Protein AF-A0A1U7IKZ7-F1 (afdb_monomer_lite)

InterPro domains:
  IPR047709 HpsJ-like [NF038305] (12-223)
  IPR047709 HpsJ-like [PF28006] (11-223)

Radius of gyration: 32.11 Å; chains: 1; bounding box: 89×39×98 Å

Structure (mmCIF, N/CA/C/O backbone):
data_AF-A0A1U7IKZ7-F1
#
_entry.id   AF-A0A1U7IKZ7-F1
#
loop_
_atom_site.group_PDB
_atom_site.id
_atom_site.type_symbol
_atom_site.label_atom_id
_atom_site.label_alt_id
_atom_site.label_comp_id
_atom_site.label_asym_id
_atom_site.label_entity_id
_atom_site.label_seq_id
_atom_site.pdbx_PDB_ins_code
_atom_site.Cartn_x
_atom_site.Cartn_y
_atom_site.Cartn_z
_atom_site.occupancy
_atom_site.B_iso_or_equiv
_atom_site.auth_seq_id
_atom_site.auth_comp_id
_atom_site.auth_asym_id
_atom_site.auth_atom_id
_atom_site.pdbx_PDB_model_num
ATOM 1 N N . MET A 1 1 ? 52.977 3.076 -20.947 1.00 38.97 1 MET A N 1
ATOM 2 C CA . MET A 1 1 ? 52.446 2.014 -20.070 1.00 38.97 1 MET A CA 1
ATOM 3 C C . MET A 1 1 ? 50.931 2.067 -20.192 1.00 38.97 1 MET A C 1
ATOM 5 O O . MET A 1 1 ? 50.300 2.902 -19.564 1.00 38.97 1 MET A O 1
ATOM 9 N N . SER A 1 2 ? 50.380 1.322 -21.148 1.00 45.16 2 SER A N 1
ATOM 10 C CA . SER A 1 2 ? 48.963 1.344 -21.525 1.00 45.16 2 SER A CA 1
ATOM 11 C C . SER A 1 2 ? 48.265 0.138 -20.903 1.00 45.16 2 SER A C 1
ATOM 13 O O . SER A 1 2 ? 48.643 -1.004 -21.158 1.00 45.16 2 SER A O 1
ATOM 15 N N . PHE A 1 3 ? 47.278 0.395 -20.049 1.00 44.62 3 PHE A N 1
ATOM 16 C CA . PHE A 1 3 ? 46.466 -0.646 -19.429 1.00 44.62 3 PHE A CA 1
ATOM 17 C C . PHE A 1 3 ? 45.483 -1.231 -20.457 1.00 44.62 3 PHE A C 1
ATOM 19 O O . PHE A 1 3 ? 44.800 -0.465 -21.136 1.00 44.62 3 PHE A O 1
ATOM 26 N N . PRO A 1 4 ? 45.348 -2.564 -20.561 1.00 49.09 4 PRO A N 1
ATOM 27 C CA . PRO A 1 4 ? 44.293 -3.198 -21.339 1.00 49.09 4 PRO A CA 1
ATOM 28 C C . PRO A 1 4 ? 42.996 -3.220 -20.506 1.00 49.09 4 PRO A C 1
ATOM 30 O O . PRO A 1 4 ? 42.568 -4.276 -20.053 1.00 49.09 4 PRO A O 1
ATOM 33 N N . SER A 1 5 ? 42.392 -2.059 -20.223 1.00 55.75 5 SER A N 1
ATOM 34 C CA . SER A 1 5 ? 41.169 -1.978 -19.395 1.00 55.75 5 SER A CA 1
ATOM 35 C C . SER A 1 5 ? 39.869 -1.934 -20.203 1.00 55.75 5 SER A C 1
ATOM 37 O O . SER A 1 5 ? 38.822 -2.329 -19.689 1.00 55.75 5 SER A O 1
ATOM 39 N N . GLU A 1 6 ? 39.914 -1.548 -21.482 1.00 56.88 6 GLU A N 1
ATOM 40 C CA . GLU A 1 6 ? 38.690 -1.264 -22.243 1.00 56.88 6 GLU A CA 1
ATOM 41 C C . GLU A 1 6 ? 37.777 -2.493 -22.400 1.00 56.88 6 GLU A C 1
ATOM 43 O O . GLU A 1 6 ? 36.563 -2.391 -22.261 1.00 56.88 6 GLU A O 1
ATOM 48 N N . GLY A 1 7 ? 38.327 -3.697 -22.594 1.00 60.62 7 GLY A N 1
ATOM 49 C CA . GLY A 1 7 ? 37.520 -4.908 -22.807 1.00 60.62 7 GLY A CA 1
ATOM 50 C C . GLY A 1 7 ? 36.689 -5.366 -21.595 1.00 60.62 7 GLY A C 1
ATOM 51 O O . GLY A 1 7 ? 35.635 -5.986 -21.768 1.00 60.62 7 GLY A O 1
ATOM 52 N N . HIS A 1 8 ? 37.131 -5.066 -20.370 1.00 62.44 8 HIS A N 1
ATOM 53 C CA . HIS A 1 8 ? 36.450 -5.484 -19.136 1.00 62.44 8 HIS A CA 1
ATOM 54 C C . HIS A 1 8 ? 35.320 -4.527 -18.734 1.00 62.44 8 HIS A C 1
ATOM 56 O O . HIS A 1 8 ? 34.279 -4.966 -18.230 1.00 62.44 8 HIS A O 1
ATOM 62 N N . GLU A 1 9 ? 35.485 -3.234 -19.013 1.00 71.19 9 GLU A N 1
ATOM 63 C CA . GLU A 1 9 ? 34.480 -2.204 -18.736 1.00 71.19 9 GLU A CA 1
ATOM 64 C C . GLU A 1 9 ? 33.211 -2.428 -19.572 1.00 71.19 9 GLU A C 1
ATOM 66 O O . GLU A 1 9 ? 32.097 -2.422 -19.042 1.00 71.19 9 GLU A O 1
ATOM 71 N N . TRP A 1 10 ? 33.361 -2.767 -20.858 1.00 70.56 10 TRP A N 1
ATOM 72 C CA . TRP A 1 10 ? 32.223 -3.019 -21.750 1.00 70.56 10 TRP A CA 1
ATOM 73 C C . TRP A 1 10 ? 31.419 -4.269 -21.382 1.00 70.56 10 TRP A C 1
ATOM 75 O O . TRP A 1 10 ? 30.186 -4.250 -21.435 1.00 70.56 10 TRP A O 1
ATOM 85 N N . ARG A 1 11 ? 32.091 -5.348 -20.959 1.00 78.75 11 ARG A N 1
ATOM 86 C CA . ARG A 1 11 ? 31.413 -6.560 -20.462 1.00 78.75 11 ARG A CA 1
ATOM 87 C C . ARG A 1 11 ? 30.618 -6.267 -19.193 1.00 78.75 11 ARG A C 1
ATOM 89 O O . ARG A 1 11 ? 29.493 -6.740 -19.059 1.00 78.75 11 ARG A O 1
ATOM 96 N N . SER A 1 12 ? 31.168 -5.442 -18.305 1.00 83.06 12 SER A N 1
ATOM 97 C CA . SER A 1 12 ? 30.490 -5.025 -17.075 1.00 83.06 12 SER A CA 1
ATOM 98 C C . SER A 1 12 ? 29.231 -4.206 -17.379 1.00 83.06 12 SER A C 1
ATOM 100 O O . SER A 1 12 ? 28.165 -4.487 -16.835 1.00 83.06 12 SER A O 1
ATOM 102 N N . ILE A 1 13 ? 29.303 -3.264 -18.326 1.00 84.19 13 ILE A N 1
ATOM 103 C CA . ILE A 1 13 ? 28.139 -2.481 -18.775 1.00 84.19 13 ILE A CA 1
ATOM 104 C C . ILE A 1 13 ? 27.065 -3.385 -19.402 1.00 84.19 13 ILE A C 1
ATOM 106 O O . ILE A 1 13 ? 25.876 -3.211 -19.129 1.00 84.19 13 ILE A O 1
ATOM 110 N N . PHE A 1 14 ? 27.457 -4.371 -20.213 1.00 85.19 14 PHE A N 1
ATOM 111 C CA . PHE A 1 14 ? 26.517 -5.321 -20.815 1.00 85.19 14 PHE A CA 1
ATOM 112 C C . PHE A 1 14 ? 25.787 -6.179 -19.767 1.00 85.19 14 PHE A C 1
ATOM 114 O O . PHE A 1 14 ? 24.568 -6.360 -19.851 1.00 85.19 14 PHE A O 1
ATOM 121 N N . LEU A 1 15 ? 26.506 -6.657 -18.746 1.00 87.62 15 LEU A N 1
ATOM 122 C CA . LEU A 1 15 ? 25.914 -7.389 -17.622 1.00 87.62 15 LEU A CA 1
ATOM 123 C C . LEU A 1 15 ? 24.911 -6.523 -16.851 1.00 87.62 15 LEU A C 1
ATOM 125 O O . LEU A 1 15 ? 23.801 -6.976 -16.578 1.00 87.62 15 LEU A O 1
ATOM 129 N N . LEU A 1 16 ? 25.256 -5.263 -16.567 1.00 89.94 16 LEU A N 1
ATOM 130 C CA . LEU A 1 16 ? 24.364 -4.322 -15.882 1.00 89.94 16 LEU A CA 1
ATOM 131 C C . LEU A 1 16 ? 23.082 -4.047 -16.682 1.00 89.94 16 LEU A C 1
ATOM 133 O O . LEU A 1 16 ? 21.994 -4.052 -16.110 1.00 89.94 16 LEU A O 1
ATOM 137 N N . ARG A 1 17 ? 23.179 -3.878 -18.008 1.00 89.94 17 ARG A N 1
ATOM 138 C CA . ARG A 1 17 ? 22.002 -3.716 -18.883 1.00 89.94 17 ARG A CA 1
ATOM 139 C C . ARG A 1 17 ? 21.097 -4.944 -18.845 1.00 89.94 17 ARG A C 1
ATOM 141 O O . ARG A 1 17 ? 19.886 -4.806 -18.692 1.00 89.94 17 ARG A O 1
ATOM 148 N N . THR A 1 18 ? 21.689 -6.133 -18.956 1.00 90.38 18 THR A N 1
ATOM 149 C CA . THR A 1 18 ? 20.961 -7.411 -18.905 1.00 90.38 18 THR A CA 1
ATOM 150 C C . THR A 1 18 ? 20.239 -7.566 -17.571 1.00 90.38 18 THR A C 1
ATOM 152 O O . THR A 1 18 ? 19.049 -7.873 -17.545 1.00 90.38 18 THR A O 1
ATOM 155 N N . LEU A 1 19 ? 20.923 -7.253 -16.467 1.00 93.81 19 LEU A N 1
ATOM 156 C CA . LEU A 1 19 ? 20.332 -7.243 -15.133 1.00 93.81 19 LEU A CA 1
ATOM 157 C C . LEU A 1 19 ? 19.153 -6.265 -15.042 1.00 93.81 19 LEU A C 1
ATOM 159 O O . LEU A 1 19 ? 18.115 -6.609 -14.483 1.00 93.81 19 LEU A O 1
ATOM 163 N N . GLY A 1 20 ? 19.280 -5.076 -15.634 1.00 94.12 20 GLY A N 1
ATOM 164 C CA . GLY A 1 20 ? 18.196 -4.101 -15.710 1.00 94.12 20 GLY A CA 1
ATOM 165 C C . GLY A 1 20 ? 16.955 -4.638 -16.434 1.00 94.12 20 GLY A C 1
ATOM 166 O O . GLY A 1 20 ? 15.843 -4.482 -15.930 1.00 94.12 20 GLY A O 1
ATOM 167 N N . TYR A 1 21 ? 17.126 -5.322 -17.572 1.00 93.25 21 TYR A N 1
ATOM 168 C CA . TYR A 1 21 ? 16.010 -5.958 -18.284 1.00 93.25 21 TYR A CA 1
ATOM 169 C C . TYR A 1 21 ? 15.365 -7.075 -17.456 1.00 93.25 21 TYR A C 1
ATOM 171 O O . TYR A 1 21 ? 14.139 -7.127 -17.361 1.00 93.25 21 TYR A O 1
ATOM 179 N N . CYS A 1 22 ? 16.170 -7.927 -16.813 1.00 94.94 22 CYS A N 1
ATOM 180 C CA . CYS A 1 22 ? 15.670 -8.980 -15.929 1.00 94.94 22 CYS A CA 1
ATOM 181 C C . CYS A 1 22 ? 14.870 -8.408 -14.749 1.00 94.94 22 CYS A C 1
ATOM 183 O O . CYS A 1 22 ? 13.799 -8.921 -14.437 1.00 94.94 22 CYS A O 1
ATOM 185 N N . LEU A 1 23 ? 15.343 -7.320 -14.129 1.00 95.38 23 LEU A N 1
ATOM 186 C CA . LEU A 1 23 ? 14.636 -6.636 -13.041 1.00 95.38 23 LEU A CA 1
ATOM 187 C C . LEU A 1 23 ? 13.293 -6.065 -13.499 1.00 95.38 23 LEU A C 1
ATOM 189 O O . LEU A 1 23 ? 12.288 -6.236 -12.814 1.00 95.38 23 LEU A O 1
ATOM 193 N N . LEU A 1 24 ? 13.252 -5.411 -14.662 1.00 94.75 24 LEU A N 1
ATOM 194 C CA . LEU A 1 24 ? 12.003 -4.869 -15.204 1.00 94.75 24 LEU A CA 1
ATOM 195 C C . LEU A 1 24 ? 10.998 -5.975 -15.534 1.00 94.75 24 LEU A C 1
ATOM 197 O O . LEU A 1 24 ? 9.808 -5.817 -15.265 1.00 94.75 24 LEU A O 1
ATOM 201 N N . LEU A 1 25 ? 11.474 -7.099 -16.071 1.00 95.31 25 LEU A N 1
ATOM 202 C CA . LEU A 1 25 ? 10.637 -8.264 -16.339 1.00 95.31 25 LEU A CA 1
ATOM 203 C C . LEU A 1 25 ? 10.106 -8.891 -15.041 1.00 95.31 25 LEU A C 1
ATOM 205 O O . LEU A 1 25 ? 8.934 -9.247 -14.970 1.00 95.31 25 LEU A O 1
ATOM 209 N N . PHE A 1 26 ? 10.934 -8.980 -13.999 1.00 95.50 26 PHE A N 1
ATOM 210 C CA . PHE A 1 26 ? 10.515 -9.480 -12.689 1.00 95.50 26 PHE A CA 1
ATOM 211 C C . PHE A 1 26 ? 9.412 -8.605 -12.080 1.00 95.50 26 PHE A C 1
ATOM 213 O O . PHE A 1 26 ? 8.355 -9.102 -11.699 1.00 95.50 26 PHE A O 1
ATOM 220 N N . VAL A 1 27 ? 9.607 -7.283 -12.093 1.00 94.38 27 VAL A N 1
ATOM 221 C CA . VAL A 1 27 ? 8.599 -6.324 -11.617 1.00 94.38 27 VAL A CA 1
ATOM 222 C C . VAL A 1 27 ? 7.310 -6.419 -12.430 1.00 94.38 27 VAL A C 1
ATOM 224 O O . VAL A 1 27 ? 6.226 -6.276 -11.877 1.00 94.38 27 VAL A O 1
ATOM 227 N N . PHE A 1 28 ? 7.395 -6.674 -13.735 1.00 93.38 28 PHE A N 1
ATOM 228 C CA . PHE A 1 28 ? 6.209 -6.865 -14.564 1.00 93.38 28 PHE A CA 1
ATOM 229 C C . PHE A 1 28 ? 5.355 -8.051 -14.086 1.00 93.38 28 PHE A C 1
ATOM 231 O O . PHE A 1 28 ? 4.139 -7.906 -13.957 1.00 93.38 28 PHE A O 1
ATOM 238 N N . PHE A 1 29 ? 5.973 -9.186 -13.749 1.00 95.00 29 PHE A N 1
ATOM 239 C CA . PHE A 1 29 ? 5.251 -10.322 -13.168 1.00 95.00 29 PHE A CA 1
ATOM 240 C C . PHE A 1 29 ? 4.696 -10.016 -11.774 1.00 95.00 29 PHE A C 1
ATOM 242 O O . PHE A 1 29 ? 3.547 -10.361 -11.499 1.00 95.00 29 PHE A O 1
ATOM 249 N N . ASP A 1 30 ? 5.449 -9.306 -10.931 1.00 93.12 30 ASP A N 1
ATOM 250 C CA . ASP A 1 30 ? 4.959 -8.859 -9.622 1.00 93.12 30 ASP A CA 1
ATOM 251 C C . ASP A 1 30 ? 3.729 -7.950 -9.744 1.00 93.12 30 ASP A C 1
ATOM 253 O O . ASP A 1 30 ? 2.802 -8.044 -8.939 1.00 93.12 30 ASP A O 1
ATOM 257 N N . LEU A 1 31 ? 3.700 -7.071 -10.751 1.00 91.88 31 LEU A N 1
ATOM 258 C CA . LEU A 1 31 ? 2.555 -6.204 -11.022 1.00 91.88 31 LEU A CA 1
ATOM 259 C C . LEU A 1 31 ? 1.344 -7.002 -11.504 1.00 91.88 31 LEU A C 1
ATOM 261 O O . LEU A 1 31 ? 0.233 -6.721 -11.060 1.00 91.88 31 LEU A O 1
ATOM 265 N N . ILE A 1 32 ? 1.539 -8.009 -12.362 1.00 93.38 32 ILE A N 1
ATOM 266 C CA . ILE A 1 32 ? 0.455 -8.921 -12.752 1.00 93.38 32 ILE A CA 1
ATOM 267 C C . ILE A 1 32 ? -0.089 -9.621 -11.509 1.00 93.38 32 ILE A C 1
ATOM 269 O O . ILE A 1 32 ? -1.289 -9.574 -11.269 1.00 93.38 32 ILE A O 1
ATOM 273 N N . TYR A 1 33 ? 0.777 -10.209 -10.684 1.00 92.44 33 TYR A N 1
ATOM 274 C CA . TYR A 1 33 ? 0.351 -10.893 -9.466 1.00 92.44 33 TYR A CA 1
ATOM 275 C C . TYR A 1 33 ? -0.419 -9.961 -8.521 1.00 92.44 33 TYR A C 1
ATOM 277 O O . TYR A 1 33 ? -1.461 -10.336 -7.999 1.00 92.44 33 TYR A O 1
ATOM 285 N N . LEU A 1 34 ? 0.046 -8.720 -8.350 1.00 91.75 34 LEU A N 1
ATOM 286 C CA . LEU A 1 34 ? -0.621 -7.721 -7.516 1.00 91.75 34 LEU A CA 1
ATOM 287 C C . LEU A 1 34 ? -2.016 -7.339 -8.036 1.00 91.75 34 LEU A C 1
ATOM 289 O O . LEU A 1 34 ? -2.909 -7.055 -7.242 1.00 91.75 34 LEU A O 1
ATOM 293 N N . LEU A 1 35 ? -2.207 -7.312 -9.356 1.00 90.50 35 LEU A N 1
ATOM 294 C CA . LEU A 1 35 ? -3.481 -6.942 -9.972 1.00 90.50 35 LEU A CA 1
ATOM 295 C C . LEU A 1 35 ? -4.529 -8.062 -9.920 1.00 90.50 35 LEU A C 1
ATOM 297 O O . LEU A 1 35 ? -5.699 -7.780 -10.169 1.00 90.50 35 LEU A O 1
ATOM 301 N N . PHE A 1 36 ? -4.157 -9.302 -9.587 1.00 90.12 36 PHE A N 1
ATOM 302 C CA . PHE A 1 36 ? -5.076 -10.440 -9.509 1.00 90.12 36 PHE A CA 1
ATOM 303 C C . PHE A 1 36 ? -5.336 -10.873 -8.049 1.00 90.12 36 PHE A C 1
ATOM 305 O O . PHE A 1 36 ? -4.386 -11.128 -7.315 1.00 90.12 36 PHE A O 1
ATOM 312 N N . PRO A 1 37 ? -6.604 -11.030 -7.610 1.00 86.12 37 PRO A N 1
ATOM 313 C CA . PRO A 1 37 ? -7.847 -10.807 -8.350 1.00 86.12 37 PRO A CA 1
ATOM 314 C C . PRO A 1 37 ? -8.193 -9.314 -8.444 1.00 86.12 37 PRO A C 1
ATOM 316 O O . PRO A 1 37 ? -8.224 -8.609 -7.435 1.00 86.12 37 PRO A O 1
ATOM 319 N N . ALA A 1 38 ? -8.489 -8.832 -9.652 1.00 88.12 38 ALA A N 1
ATOM 320 C CA . ALA A 1 38 ? -8.802 -7.425 -9.870 1.00 88.12 38 ALA A CA 1
ATOM 321 C C . ALA A 1 38 ? -10.185 -7.085 -9.295 1.00 88.12 38 ALA A C 1
ATOM 323 O O . ALA A 1 38 ? -11.199 -7.619 -9.745 1.00 88.12 38 ALA A O 1
ATOM 324 N N . SER A 1 39 ? -10.235 -6.184 -8.311 1.00 91.00 39 SER A N 1
ATOM 325 C CA . SER A 1 39 ? -11.478 -5.714 -7.686 1.00 91.00 39 SER A CA 1
ATOM 326 C C . SER A 1 39 ? -11.585 -4.194 -7.791 1.00 91.00 39 SER A C 1
ATOM 328 O O . SER A 1 39 ? -11.558 -3.461 -6.802 1.00 91.00 39 SER A O 1
ATOM 330 N N . PHE A 1 40 ? -11.692 -3.713 -9.029 1.00 84.62 40 PHE A N 1
ATOM 331 C CA . PHE A 1 40 ? -11.961 -2.303 -9.304 1.00 84.62 40 PHE A CA 1
ATOM 332 C C . PHE A 1 40 ? -13.258 -1.864 -8.603 1.00 84.62 40 PHE A C 1
ATOM 334 O O . PHE A 1 40 ? -14.181 -2.663 -8.455 1.00 84.62 40 PHE A O 1
ATOM 341 N N . MET A 1 41 ? -13.335 -0.606 -8.165 1.00 87.44 41 MET A N 1
ATOM 342 C CA . MET A 1 41 ? -14.408 -0.016 -7.345 1.00 87.44 41 MET A CA 1
ATOM 343 C C . MET A 1 41 ? -14.415 -0.417 -5.868 1.00 87.44 41 MET A C 1
ATOM 345 O O . MET A 1 41 ? -15.045 0.284 -5.062 1.00 87.44 41 MET A O 1
ATOM 349 N N . ASN A 1 42 ? -13.701 -1.475 -5.473 1.00 93.62 42 ASN A N 1
ATOM 350 C CA . ASN A 1 42 ? -13.508 -1.792 -4.065 1.00 93.62 42 ASN A CA 1
ATOM 351 C C . ASN A 1 42 ? -12.419 -0.874 -3.479 1.00 93.62 42 ASN A C 1
ATOM 353 O O . ASN A 1 42 ? -11.244 -1.027 -3.820 1.00 93.62 42 ASN A O 1
ATOM 357 N N . PRO A 1 43 ? -12.763 0.051 -2.561 1.00 92.50 43 PRO A N 1
ATOM 358 C CA . PRO A 1 43 ? -11.804 1.031 -2.063 1.00 92.50 43 PRO A CA 1
ATOM 359 C C . PRO A 1 43 ? -10.645 0.378 -1.301 1.00 92.50 43 PRO A C 1
ATOM 361 O O . PRO A 1 43 ? -9.538 0.906 -1.329 1.00 92.50 43 PRO A O 1
ATOM 364 N N . ILE A 1 44 ? -10.876 -0.773 -0.652 1.00 93.19 44 ILE A N 1
ATOM 365 C CA . ILE A 1 44 ? -9.844 -1.517 0.082 1.00 93.19 44 ILE A CA 1
ATOM 366 C C . ILE A 1 44 ? -8.824 -2.088 -0.902 1.00 93.19 44 ILE A C 1
ATOM 368 O O . ILE A 1 44 ? -7.626 -1.872 -0.727 1.00 93.19 44 ILE A O 1
ATOM 372 N N . TRP A 1 45 ? -9.299 -2.768 -1.951 1.00 94.75 45 TRP A N 1
ATOM 373 C CA . TRP A 1 45 ? -8.429 -3.331 -2.984 1.00 94.75 45 TRP A CA 1
ATOM 374 C C . TRP A 1 45 ? -7.654 -2.234 -3.713 1.00 94.75 45 TRP A C 1
ATOM 376 O O . TRP A 1 45 ? -6.442 -2.348 -3.872 1.00 94.75 45 TRP A O 1
ATOM 386 N N . GLU A 1 46 ? -8.321 -1.145 -4.103 1.00 93.62 46 GLU A N 1
ATOM 387 C CA . GLU A 1 46 ? -7.676 -0.025 -4.791 1.00 93.62 46 GLU A CA 1
ATOM 388 C C . GLU A 1 46 ? -6.577 0.594 -3.921 1.00 93.62 46 GLU A C 1
ATOM 390 O O . GLU A 1 46 ? -5.458 0.793 -4.385 1.00 93.62 46 GLU A O 1
ATOM 395 N N . PHE A 1 47 ? -6.857 0.849 -2.640 1.00 94.62 47 PHE A N 1
ATOM 396 C CA . PHE A 1 47 ? -5.876 1.405 -1.710 1.00 94.62 47 PHE A CA 1
ATOM 397 C C . PHE A 1 47 ? -4.673 0.476 -1.496 1.00 94.62 47 PHE A C 1
ATOM 399 O O . PHE A 1 47 ? -3.526 0.924 -1.556 1.00 94.62 47 PHE A O 1
ATOM 406 N N . GLN A 1 48 ? -4.918 -0.821 -1.294 1.00 93.81 48 GLN A N 1
ATOM 407 C CA . GLN A 1 48 ? -3.860 -1.822 -1.128 1.00 93.81 48 GLN A CA 1
ATOM 408 C C . GLN A 1 48 ? -3.021 -1.983 -2.396 1.00 93.81 48 GLN A C 1
ATOM 410 O O . GLN A 1 48 ? -1.797 -2.061 -2.315 1.00 93.81 48 GLN A O 1
ATOM 415 N N . THR A 1 49 ? -3.662 -1.975 -3.563 1.00 94.38 49 THR A N 1
ATOM 416 C CA . THR A 1 49 ? -2.991 -2.075 -4.862 1.00 94.38 49 THR A CA 1
ATOM 417 C C . THR A 1 49 ? -2.127 -0.848 -5.117 1.00 94.38 49 THR A C 1
ATOM 419 O O . THR A 1 49 ? -0.963 -0.996 -5.476 1.00 94.38 49 THR A O 1
ATOM 422 N N . ILE A 1 50 ? -2.633 0.364 -4.857 1.00 94.00 50 ILE A N 1
ATOM 423 C CA . ILE A 1 50 ? -1.845 1.603 -4.972 1.00 94.00 50 ILE A CA 1
ATOM 424 C C . ILE A 1 50 ? -0.614 1.539 -4.062 1.00 94.00 50 ILE A C 1
ATOM 426 O O . ILE A 1 50 ? 0.502 1.776 -4.526 1.00 94.00 50 ILE A O 1
ATOM 430 N N . GLY A 1 51 ? -0.798 1.174 -2.789 1.00 93.50 51 GLY A N 1
ATOM 431 C CA . GLY A 1 51 ? 0.314 0.993 -1.856 1.00 93.50 51 GLY A CA 1
ATOM 432 C C . GLY A 1 51 ? 1.316 -0.057 -2.345 1.00 93.50 51 GLY A C 1
ATOM 433 O O . GLY A 1 51 ? 2.519 0.187 -2.338 1.00 93.50 51 GLY A O 1
ATOM 434 N N . GLY A 1 52 ? 0.825 -1.188 -2.853 1.00 94.25 52 GLY A N 1
ATOM 435 C CA . GLY A 1 52 ? 1.645 -2.276 -3.379 1.00 94.25 52 GLY A CA 1
ATOM 436 C C . GLY A 1 52 ? 2.431 -1.917 -4.642 1.00 94.25 52 GLY A C 1
ATOM 437 O O . GLY A 1 52 ? 3.564 -2.381 -4.789 1.00 94.25 52 GLY A O 1
ATOM 438 N N . ILE A 1 53 ? 1.866 -1.093 -5.532 1.00 94.88 53 ILE A N 1
ATOM 439 C CA . ILE A 1 53 ? 2.561 -0.558 -6.711 1.00 94.88 53 ILE A CA 1
ATOM 440 C C . ILE A 1 53 ? 3.691 0.358 -6.244 1.00 94.88 53 ILE A C 1
ATOM 442 O O . ILE A 1 53 ? 4.836 0.170 -6.648 1.00 94.88 53 ILE A O 1
ATOM 446 N N . VAL A 1 54 ? 3.385 1.313 -5.359 1.00 94.69 54 VAL A N 1
ATOM 447 C CA . VAL A 1 54 ? 4.363 2.288 -4.855 1.00 94.69 54 VAL A CA 1
ATOM 448 C C . VAL A 1 54 ? 5.512 1.603 -4.115 1.00 94.69 54 VAL A C 1
ATOM 450 O O . VAL A 1 54 ? 6.671 1.931 -4.359 1.00 94.69 54 VAL A O 1
ATOM 453 N N . ASP A 1 55 ? 5.218 0.614 -3.272 1.00 93.94 55 ASP A N 1
ATOM 454 C CA . ASP A 1 55 ? 6.231 -0.130 -2.515 1.00 93.94 55 ASP A CA 1
ATOM 455 C C . ASP A 1 55 ? 7.209 -0.892 -3.419 1.00 93.94 55 ASP A C 1
ATOM 457 O O . ASP A 1 55 ? 8.366 -1.101 -3.055 1.00 93.94 55 ASP A O 1
ATOM 461 N N . ARG A 1 56 ? 6.773 -1.269 -4.625 1.00 94.31 56 ARG A N 1
ATOM 462 C CA . ARG A 1 56 ? 7.610 -1.959 -5.610 1.00 94.31 56 ARG A CA 1
ATOM 463 C C . ARG A 1 56 ? 8.372 -1.014 -6.525 1.00 94.31 56 ARG A C 1
ATOM 465 O O . ARG A 1 56 ? 9.238 -1.500 -7.238 1.00 94.31 56 ARG A O 1
ATOM 472 N N . MET A 1 57 ? 8.128 0.303 -6.493 1.00 93.44 57 MET A N 1
ATOM 473 C CA . MET A 1 57 ? 8.719 1.263 -7.441 1.00 93.44 57 MET A CA 1
ATOM 474 C C . MET A 1 57 ? 10.245 1.383 -7.371 1.00 93.44 57 MET A C 1
ATOM 476 O O . MET A 1 57 ? 10.860 1.783 -8.359 1.00 93.44 57 MET A O 1
ATOM 480 N N . ALA A 1 58 ? 10.882 0.989 -6.265 1.00 92.75 58 ALA A N 1
ATOM 481 C CA . ALA A 1 58 ? 12.341 0.998 -6.156 1.00 92.75 58 ALA A CA 1
ATOM 482 C C . ALA A 1 58 ? 13.021 0.101 -7.212 1.00 92.75 58 ALA A C 1
ATOM 484 O O . ALA A 1 58 ? 13.994 0.516 -7.845 1.00 92.75 58 ALA A O 1
ATOM 485 N N . LEU A 1 59 ? 12.483 -1.100 -7.450 1.00 93.56 59 LEU A N 1
ATOM 486 C CA . LEU A 1 59 ? 13.034 -2.061 -8.410 1.00 93.56 59 LEU A CA 1
ATOM 487 C C . LEU A 1 59 ? 12.936 -1.597 -9.876 1.00 93.56 59 LEU A C 1
ATOM 489 O O . LEU A 1 59 ? 13.964 -1.619 -10.553 1.00 93.56 59 LEU A O 1
ATOM 493 N N . PRO A 1 60 ? 11.777 -1.152 -10.407 1.00 93.75 60 PRO A N 1
ATOM 494 C CA . PRO A 1 60 ? 11.694 -0.671 -11.775 1.00 93.75 60 PRO A CA 1
ATOM 495 C C . PRO A 1 60 ? 12.506 0.606 -11.970 1.00 93.75 60 PRO A C 1
ATOM 497 O O . PRO A 1 60 ? 13.124 0.746 -13.018 1.00 93.75 60 PRO A O 1
ATOM 500 N N . LEU A 1 61 ? 12.586 1.507 -10.981 1.00 95.00 61 LEU A N 1
ATOM 501 C CA . LEU A 1 61 ? 13.469 2.678 -11.060 1.00 95.00 61 LEU A CA 1
ATOM 502 C C . LEU A 1 61 ? 14.931 2.265 -11.261 1.00 95.00 61 LEU A C 1
ATOM 504 O O . LEU A 1 61 ? 15.595 2.781 -12.162 1.00 95.00 61 LEU A O 1
ATOM 508 N N . LEU A 1 62 ? 15.412 1.301 -10.471 1.00 95.00 62 LEU A N 1
ATOM 509 C CA . LEU A 1 62 ? 16.758 0.753 -10.624 1.00 95.00 62 LEU A CA 1
ATOM 510 C C . LEU A 1 62 ? 16.930 0.061 -11.984 1.00 95.00 62 LEU A C 1
ATOM 512 O O . LEU A 1 62 ? 17.914 0.304 -12.681 1.00 95.00 62 LEU A O 1
ATOM 516 N N . GLY A 1 63 ? 15.947 -0.745 -12.390 1.00 94.94 63 GLY A N 1
ATOM 517 C CA . GLY A 1 63 ? 15.927 -1.421 -13.684 1.00 94.94 63 GLY A CA 1
ATOM 518 C C . GLY A 1 63 ? 16.034 -0.441 -14.852 1.00 94.94 63 GLY A C 1
ATOM 519 O O . GLY A 1 63 ? 16.874 -0.623 -15.730 1.00 94.94 63 GLY A O 1
ATOM 520 N N . PHE A 1 64 ? 15.268 0.654 -14.829 1.00 94.19 64 PHE A N 1
ATOM 521 C CA . PHE A 1 64 ? 15.365 1.714 -15.832 1.00 94.19 64 PHE A CA 1
ATOM 522 C C . PHE A 1 64 ? 16.770 2.328 -15.868 1.00 94.19 64 PHE A C 1
ATOM 524 O O . PHE A 1 64 ? 17.356 2.424 -16.944 1.00 94.19 64 PHE A O 1
ATOM 531 N N . VAL A 1 65 ? 17.336 2.719 -14.721 1.00 93.12 65 VAL A N 1
ATOM 532 C CA . VAL A 1 65 ? 18.682 3.323 -14.669 1.00 93.12 65 VAL A CA 1
ATOM 533 C C . VAL A 1 65 ? 19.739 2.379 -15.249 1.00 93.12 65 VAL A C 1
ATOM 535 O O . VAL A 1 65 ? 20.553 2.805 -16.068 1.00 93.12 65 VAL A O 1
ATOM 538 N N . LEU A 1 66 ? 19.690 1.096 -14.886 1.00 93.12 66 LEU A N 1
ATOM 539 C CA . LEU A 1 66 ? 20.618 0.077 -15.379 1.00 93.12 66 LEU A CA 1
ATOM 540 C C . LEU A 1 66 ? 20.469 -0.174 -16.881 1.00 93.12 66 LEU A C 1
ATOM 542 O O . LEU A 1 66 ? 21.468 -0.247 -17.597 1.00 93.12 66 LEU A O 1
ATOM 546 N N . VAL A 1 67 ? 19.234 -0.250 -17.385 1.00 92.56 67 VAL A N 1
ATOM 547 C CA . VAL A 1 67 ? 18.987 -0.416 -18.821 1.00 92.56 67 VAL A CA 1
ATOM 548 C C . VAL A 1 67 ? 19.496 0.789 -19.606 1.00 92.56 67 VAL A C 1
ATOM 550 O O . VAL A 1 67 ? 20.060 0.622 -20.684 1.00 92.56 67 VAL A O 1
ATOM 553 N N . PHE A 1 68 ? 19.355 2.011 -19.100 1.00 89.31 68 PHE A N 1
ATOM 554 C CA . PHE A 1 68 ? 19.820 3.198 -19.819 1.00 89.31 68 PHE A CA 1
ATOM 555 C C . PHE A 1 68 ? 21.322 3.489 -19.662 1.00 89.31 68 PHE A C 1
ATOM 557 O O . PHE A 1 68 ? 21.828 4.397 -20.327 1.00 89.31 68 PHE A O 1
ATOM 564 N N . LEU A 1 69 ? 22.049 2.693 -18.874 1.00 86.50 69 LEU A N 1
ATOM 565 C CA . LEU A 1 69 ? 23.479 2.864 -18.629 1.00 86.50 69 LEU A CA 1
ATOM 566 C C . LEU A 1 69 ? 24.329 2.667 -19.902 1.00 86.50 69 LEU A C 1
ATOM 568 O O . LEU A 1 69 ? 24.113 1.753 -20.705 1.00 86.50 69 LEU A O 1
ATOM 572 N N . GLY A 1 70 ? 25.334 3.528 -20.088 1.00 78.00 70 GLY A N 1
ATOM 573 C CA . GLY A 1 70 ? 26.270 3.479 -21.223 1.00 78.00 70 GLY A CA 1
ATOM 574 C C . GLY A 1 70 ? 25.699 3.970 -22.563 1.00 78.00 70 GLY A C 1
ATOM 575 O O . GLY A 1 70 ? 26.276 3.676 -23.609 1.00 78.00 70 GLY A O 1
ATOM 576 N N . GLU A 1 71 ? 24.563 4.676 -22.532 1.00 78.38 71 GLU A N 1
ATOM 577 C CA . GLU A 1 71 ? 23.953 5.390 -23.665 1.00 78.38 71 GLU A CA 1
ATOM 578 C C . GLU A 1 71 ? 23.899 4.579 -24.974 1.00 78.38 71 GLU A C 1
ATOM 580 O O . GLU A 1 71 ? 23.410 3.451 -24.962 1.00 78.38 71 GLU A O 1
ATOM 585 N N . GLY A 1 72 ? 24.328 5.148 -26.109 1.00 65.38 72 GLY A N 1
ATOM 586 C CA . GLY A 1 72 ? 24.238 4.540 -27.441 1.00 65.38 72 GLY A CA 1
ATOM 587 C C . GLY A 1 72 ? 25.436 3.678 -27.851 1.00 65.38 72 GLY A C 1
ATOM 588 O O . GLY A 1 72 ? 25.417 3.115 -28.946 1.00 65.38 72 GLY A O 1
ATOM 589 N N . ASN A 1 73 ? 26.464 3.556 -27.008 1.00 65.12 73 ASN A N 1
ATOM 590 C CA . ASN A 1 73 ? 27.665 2.800 -27.355 1.00 65.12 73 ASN A CA 1
ATOM 591 C C . ASN A 1 73 ? 27.362 1.292 -27.378 1.00 65.12 73 ASN A C 1
ATOM 593 O O . ASN A 1 73 ? 26.775 0.747 -26.433 1.00 65.12 73 ASN A O 1
ATOM 597 N N . LEU A 1 74 ? 27.760 0.634 -28.476 1.00 65.75 74 LEU A N 1
ATOM 598 C CA . LEU A 1 74 ? 27.593 -0.807 -28.735 1.00 65.75 74 LEU A CA 1
ATOM 599 C C . LEU A 1 74 ? 26.130 -1.295 -28.761 1.00 65.75 74 LEU A C 1
ATOM 601 O O . LEU A 1 74 ? 25.856 -2.449 -28.438 1.00 65.75 74 LEU A O 1
ATOM 605 N N . ARG A 1 75 ? 25.178 -0.431 -29.146 1.00 77.25 75 ARG A N 1
ATOM 606 C CA . ARG A 1 75 ? 23.753 -0.794 -29.227 1.00 77.25 75 ARG A CA 1
ATOM 607 C C . ARG A 1 75 ? 23.300 -1.145 -30.634 1.00 77.25 75 ARG A C 1
ATOM 609 O O . ARG A 1 75 ? 23.590 -0.435 -31.596 1.00 77.25 75 ARG A O 1
ATOM 616 N N . THR A 1 76 ? 22.514 -2.210 -30.745 1.00 81.06 76 THR A N 1
ATOM 617 C CA . THR A 1 76 ? 21.871 -2.580 -32.011 1.00 81.06 76 THR A CA 1
ATOM 618 C C . THR A 1 76 ? 20.687 -1.656 -32.313 1.00 81.06 76 THR A C 1
ATOM 620 O O . THR A 1 76 ? 20.078 -1.067 -31.416 1.00 81.06 76 THR A O 1
ATOM 623 N N . LYS A 1 77 ? 20.305 -1.543 -33.593 1.00 81.19 77 LYS A N 1
ATOM 624 C CA . LYS A 1 77 ? 19.127 -0.753 -34.006 1.00 81.19 77 LYS A CA 1
ATOM 625 C C . LYS A 1 77 ? 17.832 -1.235 -33.325 1.00 81.19 77 LYS A C 1
ATOM 627 O O . LYS A 1 77 ? 16.982 -0.414 -32.992 1.00 81.19 77 LYS A O 1
ATOM 632 N N . GLN A 1 78 ? 17.705 -2.545 -33.088 1.00 83.62 78 GLN A N 1
ATOM 633 C CA . GLN A 1 78 ? 16.571 -3.146 -32.375 1.00 83.62 78 GLN A CA 1
ATOM 634 C C . GLN A 1 78 ? 16.549 -2.746 -30.895 1.00 83.62 78 GLN A C 1
ATOM 636 O O . GLN A 1 78 ? 15.499 -2.376 -30.375 1.00 83.62 78 GLN A O 1
ATOM 641 N N . GLU A 1 79 ? 17.705 -2.741 -30.230 1.00 85.69 79 GLU A N 1
ATOM 642 C CA . GLU A 1 79 ? 17.798 -2.314 -28.832 1.00 85.69 79 GLU A CA 1
ATOM 643 C C . GLU A 1 79 ? 17.412 -0.835 -28.678 1.00 85.69 79 GLU A C 1
ATOM 645 O O . GLU A 1 79 ? 16.630 -0.484 -27.800 1.00 85.69 79 GLU A O 1
ATOM 650 N N . ILE A 1 80 ? 17.868 0.034 -29.586 1.00 85.06 80 ILE A N 1
ATOM 651 C CA . ILE A 1 80 ? 17.486 1.457 -29.609 1.00 85.06 80 ILE A CA 1
ATOM 652 C C . ILE A 1 80 ? 15.966 1.632 -29.757 1.00 85.06 80 ILE A C 1
ATOM 654 O O . ILE A 1 80 ? 15.381 2.507 -29.113 1.00 85.06 80 ILE A O 1
ATOM 658 N N . PHE A 1 81 ? 15.312 0.794 -30.565 1.00 86.88 81 PHE A N 1
ATOM 659 C CA . PHE A 1 81 ? 13.856 0.800 -30.693 1.00 86.88 81 PHE A CA 1
ATOM 660 C C . PHE A 1 81 ? 13.178 0.444 -29.363 1.00 86.88 81 PHE A C 1
ATOM 662 O O . PHE A 1 81 ? 12.336 1.211 -28.902 1.00 86.88 81 PHE A O 1
ATOM 669 N N . ILE A 1 82 ? 13.597 -0.636 -28.695 1.00 89.19 82 ILE A N 1
ATOM 670 C CA . ILE A 1 82 ? 13.075 -1.040 -27.374 1.00 89.19 82 ILE A CA 1
ATOM 671 C C . ILE A 1 82 ? 13.268 0.082 -26.343 1.00 89.19 82 ILE A C 1
ATOM 673 O O . ILE A 1 82 ? 12.331 0.449 -25.634 1.00 89.19 82 ILE A O 1
ATOM 677 N N . LEU A 1 83 ? 14.451 0.697 -26.306 1.00 90.12 83 LEU A N 1
ATOM 678 C CA . LEU A 1 83 ? 14.781 1.788 -25.384 1.00 90.12 83 LEU A CA 1
ATOM 679 C C . LEU A 1 83 ? 13.915 3.028 -25.592 1.00 90.12 83 LEU A C 1
ATOM 681 O O . LEU A 1 83 ? 13.595 3.724 -24.628 1.00 90.12 83 LEU A O 1
ATOM 685 N N . LYS A 1 84 ? 13.496 3.303 -26.831 1.00 90.31 84 LYS A N 1
ATOM 686 C CA . LYS A 1 84 ? 12.541 4.376 -27.119 1.00 90.31 84 LYS A CA 1
ATOM 687 C C . LYS A 1 84 ? 11.189 4.107 -26.455 1.00 90.31 84 LYS A C 1
ATOM 689 O O . LYS A 1 84 ? 10.652 5.025 -25.833 1.00 90.31 84 LYS A O 1
ATOM 694 N N . TYR A 1 85 ? 10.650 2.889 -26.560 1.00 92.50 85 TYR A N 1
ATOM 695 C CA . TYR A 1 85 ? 9.400 2.526 -25.874 1.00 92.50 85 TYR A CA 1
ATOM 696 C C . TYR A 1 85 ? 9.571 2.561 -24.368 1.00 92.50 85 TYR A C 1
ATOM 698 O O . TYR A 1 85 ? 8.736 3.134 -23.680 1.00 92.50 85 TYR A O 1
ATOM 706 N N . LEU A 1 86 ? 10.678 2.019 -23.868 1.00 92.62 86 LEU A N 1
ATOM 707 C CA . LEU A 1 86 ? 10.961 1.968 -22.443 1.00 92.62 86 LEU A CA 1
ATOM 708 C C . LEU A 1 86 ? 11.112 3.372 -21.835 1.00 92.62 86 LEU A C 1
ATOM 710 O O . LEU A 1 86 ? 10.677 3.631 -20.717 1.00 92.62 86 LEU A O 1
ATOM 714 N N . SER A 1 87 ? 11.659 4.307 -22.611 1.00 93.12 87 SER A N 1
ATOM 715 C CA . SER A 1 87 ? 11.735 5.716 -22.244 1.00 93.12 87 SER A CA 1
ATOM 716 C C . SER A 1 87 ? 10.337 6.330 -22.160 1.00 93.12 87 SER A C 1
ATOM 718 O O . SER A 1 87 ? 9.987 6.912 -21.143 1.00 93.12 87 SER A O 1
ATOM 720 N N . TRP A 1 88 ? 9.489 6.162 -23.178 1.00 94.62 88 TRP A N 1
ATOM 721 C CA . TRP A 1 88 ? 8.100 6.636 -23.111 1.00 94.62 88 TRP A CA 1
ATOM 722 C C . TRP A 1 88 ? 7.296 5.979 -21.986 1.00 94.62 88 TRP A C 1
ATOM 724 O O . TRP A 1 88 ? 6.504 6.658 -21.334 1.00 94.62 88 TRP A O 1
ATOM 734 N N . LEU A 1 89 ? 7.540 4.697 -21.715 1.00 94.06 89 LEU A N 1
ATOM 735 C CA . LEU A 1 89 ? 6.913 3.964 -20.625 1.00 94.06 89 LEU A CA 1
ATOM 736 C C . LEU A 1 89 ? 7.203 4.621 -19.271 1.00 94.06 89 LEU A C 1
ATOM 738 O O . LEU A 1 89 ? 6.284 4.744 -18.468 1.00 94.06 89 LEU A O 1
ATOM 742 N N . SER A 1 90 ? 8.424 5.115 -19.028 1.00 94.81 90 SER A N 1
ATOM 743 C CA . SER A 1 90 ? 8.738 5.802 -17.768 1.00 94.81 90 SER A CA 1
ATOM 744 C C . SER A 1 90 ? 7.874 7.055 -17.565 1.00 94.81 90 SER A C 1
ATOM 746 O O . SER A 1 90 ? 7.414 7.311 -16.454 1.00 94.81 90 SER A O 1
ATOM 748 N N . LEU A 1 91 ? 7.580 7.800 -18.638 1.00 95.81 91 LEU A N 1
ATOM 749 C CA . LEU A 1 91 ? 6.671 8.948 -18.583 1.00 95.81 91 LEU A CA 1
ATOM 750 C C . LEU A 1 91 ? 5.220 8.521 -18.340 1.00 95.81 91 LEU A C 1
ATOM 752 O O . LEU A 1 91 ? 4.539 9.129 -17.518 1.00 95.81 91 LEU A O 1
ATOM 756 N N . VAL A 1 92 ? 4.753 7.477 -19.028 1.00 96.38 92 VAL A N 1
ATOM 757 C CA . VAL A 1 92 ? 3.398 6.939 -18.833 1.00 96.38 92 VAL A CA 1
ATOM 758 C C . VAL A 1 92 ? 3.204 6.500 -17.382 1.00 96.38 92 VAL A C 1
ATOM 760 O O . VAL A 1 92 ? 2.217 6.884 -16.762 1.00 96.38 92 VAL A O 1
ATOM 763 N N . ILE A 1 93 ? 4.170 5.778 -16.806 1.00 95.44 93 ILE A N 1
ATOM 764 C CA . ILE A 1 93 ? 4.124 5.362 -15.398 1.00 95.44 93 ILE A CA 1
ATOM 765 C C . ILE A 1 93 ? 4.091 6.584 -14.471 1.00 95.44 93 ILE A C 1
ATOM 767 O O . ILE A 1 93 ? 3.314 6.594 -13.522 1.00 95.44 93 ILE A O 1
ATOM 771 N N . ALA A 1 94 ? 4.871 7.636 -14.745 1.00 96.81 94 ALA A N 1
ATOM 772 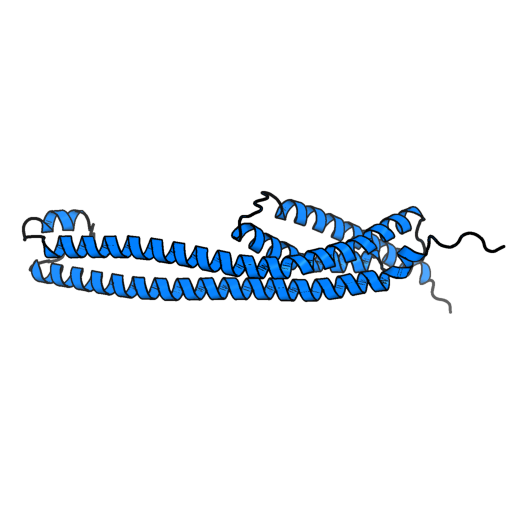C CA . ALA A 1 94 ? 4.844 8.858 -13.938 1.00 96.81 94 ALA A CA 1
ATOM 773 C C . ALA A 1 94 ? 3.461 9.535 -13.950 1.00 96.81 94 ALA A C 1
ATOM 775 O O . ALA A 1 94 ? 2.961 9.947 -12.905 1.00 96.81 94 ALA A O 1
ATOM 776 N N . ILE A 1 95 ? 2.816 9.612 -15.117 1.00 97.19 95 ILE A N 1
ATOM 777 C CA . ILE A 1 95 ? 1.462 10.168 -15.244 1.00 97.19 95 ILE A CA 1
ATOM 778 C C . ILE A 1 95 ? 0.453 9.304 -14.479 1.00 97.19 95 ILE A C 1
ATOM 780 O O . ILE A 1 95 ? -0.355 9.837 -13.720 1.00 97.19 95 ILE A O 1
ATOM 784 N N . LEU A 1 96 ? 0.528 7.977 -14.631 1.00 95.69 96 LEU A N 1
ATOM 785 C CA . LEU A 1 96 ? -0.341 7.043 -13.915 1.00 95.69 96 LEU A CA 1
ATOM 786 C C . LEU A 1 96 ? -0.180 7.180 -12.399 1.00 95.69 96 LEU A C 1
ATOM 788 O O . LEU A 1 96 ? -1.178 7.337 -11.705 1.00 95.69 96 LEU A O 1
ATOM 792 N N . LEU A 1 97 ? 1.052 7.211 -11.882 1.00 95.25 97 LEU A N 1
ATOM 793 C CA . LEU A 1 97 ? 1.319 7.439 -10.458 1.00 95.25 97 LEU A CA 1
ATOM 794 C C . LEU A 1 97 ? 0.747 8.777 -9.974 1.00 95.25 97 LEU A C 1
ATOM 796 O O . LEU A 1 97 ? 0.198 8.839 -8.876 1.00 95.25 97 LEU A O 1
ATOM 800 N N . GLY A 1 98 ? 0.824 9.831 -10.793 1.00 95.81 98 GLY A N 1
ATOM 801 C CA . GLY A 1 98 ? 0.207 11.122 -10.490 1.00 95.81 98 GLY A CA 1
ATOM 802 C C . GLY A 1 98 ? -1.313 11.026 -10.342 1.00 95.81 98 GLY A C 1
ATOM 803 O O . GLY A 1 98 ? -1.877 11.618 -9.424 1.00 95.81 98 GLY A O 1
ATOM 804 N N . LEU A 1 99 ? -1.969 10.224 -11.185 1.00 95.12 99 LEU A N 1
ATOM 805 C CA . LEU A 1 99 ? -3.409 9.963 -11.111 1.00 95.12 99 LEU A CA 1
ATOM 806 C C . LEU A 1 99 ? -3.797 9.096 -9.898 1.00 95.12 99 LEU A C 1
ATOM 808 O O . LEU A 1 99 ? -4.900 9.236 -9.369 1.00 95.12 99 LEU A O 1
ATOM 812 N N . LEU A 1 100 ? -2.894 8.239 -9.410 1.00 93.38 100 LEU A N 1
ATOM 813 C CA . LEU A 1 100 ? -3.140 7.427 -8.213 1.00 93.38 100 LEU A CA 1
ATOM 814 C C . LEU A 1 100 ? -3.168 8.253 -6.919 1.00 93.38 100 LEU A C 1
ATOM 816 O O . LEU A 1 100 ? -3.786 7.819 -5.950 1.00 93.38 100 LEU A O 1
ATOM 820 N N . ILE A 1 101 ? -2.552 9.439 -6.879 1.00 94.00 101 ILE A N 1
ATOM 821 C CA . ILE A 1 101 ? -2.543 10.309 -5.688 1.00 94.00 101 ILE A CA 1
ATOM 822 C C . ILE A 1 101 ? -3.962 10.757 -5.284 1.00 94.00 101 ILE A C 1
ATOM 824 O O . ILE A 1 101 ? -4.366 10.466 -4.152 1.00 94.00 101 ILE A O 1
ATOM 828 N N . PRO A 1 102 ? -4.755 11.426 -6.149 1.00 94.38 102 PRO A N 1
ATOM 829 C CA . PRO A 1 102 ? -6.120 11.815 -5.793 1.00 94.38 102 PRO A CA 1
ATOM 830 C C . PRO A 1 102 ? -7.015 10.597 -5.529 1.00 94.38 102 PRO A C 1
ATOM 832 O O . PRO A 1 102 ? -7.858 10.638 -4.631 1.00 94.38 102 PRO A O 1
ATOM 835 N N . LEU A 1 103 ? -6.793 9.489 -6.246 1.00 92.12 103 LEU A N 1
ATOM 836 C CA . LEU A 1 103 ? -7.520 8.239 -6.024 1.00 92.12 103 LEU A CA 1
ATOM 837 C C . LEU A 1 103 ? -7.242 7.656 -4.626 1.00 92.12 103 LEU A C 1
ATOM 839 O O . LEU A 1 103 ? -8.173 7.274 -3.919 1.00 92.12 103 LEU A O 1
ATOM 843 N N . CYS A 1 104 ? -5.982 7.656 -4.185 1.00 92.69 104 CYS A N 1
ATOM 844 C CA . CYS A 1 104 ? -5.570 7.204 -2.855 1.00 92.69 104 CYS A CA 1
ATOM 845 C C . CYS A 1 104 ? -6.238 8.022 -1.739 1.00 92.69 104 CYS A C 1
ATOM 847 O O . CYS A 1 104 ? -6.754 7.456 -0.771 1.00 92.69 104 CYS A O 1
ATOM 849 N N . LEU A 1 105 ? -6.293 9.350 -1.891 1.00 93.00 105 LEU A N 1
ATOM 850 C CA . LEU A 1 105 ? -6.957 10.242 -0.935 1.00 93.00 105 LEU A CA 1
ATOM 851 C C . LEU A 1 105 ? -8.464 9.969 -0.851 1.00 93.00 105 LEU A C 1
ATOM 853 O O . LEU A 1 105 ? -9.000 9.800 0.247 1.00 93.00 105 LEU A O 1
ATOM 857 N N . SER A 1 106 ? -9.132 9.861 -2.003 1.00 94.19 106 SER A N 1
ATOM 858 C CA . SER A 1 106 ? -10.560 9.528 -2.079 1.00 94.19 106 SER A CA 1
ATOM 859 C C . SER A 1 106 ? -10.861 8.179 -1.416 1.00 94.19 106 SER A C 1
ATOM 861 O O . SER A 1 106 ? -11.762 8.063 -0.580 1.00 94.19 106 SER A O 1
ATOM 863 N N . ASN A 1 107 ? -10.044 7.161 -1.695 1.00 92.50 107 ASN A N 1
ATOM 864 C CA . ASN A 1 107 ? -10.206 5.838 -1.101 1.00 92.50 107 ASN A CA 1
ATOM 865 C C . ASN A 1 107 ? -9.922 5.820 0.397 1.00 92.50 107 ASN A C 1
ATOM 867 O O . ASN A 1 107 ? -10.658 5.171 1.133 1.00 92.50 107 ASN A O 1
ATOM 871 N N . THR A 1 108 ? -8.949 6.591 0.879 1.00 92.44 108 THR A N 1
ATOM 872 C CA . THR A 1 108 ? -8.699 6.742 2.321 1.00 92.44 108 THR A CA 1
ATOM 873 C C . THR A 1 108 ? -9.947 7.251 3.044 1.00 92.44 108 THR A C 1
ATOM 875 O O . THR A 1 108 ? -10.324 6.716 4.088 1.00 92.44 108 THR A O 1
ATOM 878 N N . TYR A 1 109 ? -10.637 8.239 2.466 1.00 93.50 109 TYR A N 1
ATOM 879 C CA . TYR A 1 109 ? -11.891 8.754 3.017 1.00 93.50 109 TYR A CA 1
ATOM 880 C C . TYR A 1 109 ? -13.007 7.697 2.997 1.00 93.50 109 TYR A C 1
ATOM 882 O O . TYR A 1 109 ? -13.650 7.459 4.025 1.00 93.50 109 TYR A O 1
ATOM 890 N N . ARG A 1 110 ? -13.194 7.008 1.861 1.00 94.50 110 ARG A N 1
ATOM 891 C CA . ARG A 1 110 ? -14.184 5.924 1.715 1.00 94.50 110 ARG A CA 1
ATOM 892 C C . ARG A 1 110 ? -13.947 4.798 2.726 1.00 94.50 110 ARG A C 1
ATOM 894 O O . ARG A 1 110 ? -14.891 4.379 3.391 1.00 94.50 110 ARG A O 1
ATOM 901 N N . ILE A 1 111 ? -12.702 4.345 2.892 1.00 95.00 111 ILE A N 1
ATOM 902 C CA . ILE A 1 111 ? -12.340 3.286 3.848 1.00 95.00 111 ILE A CA 1
ATOM 903 C C . ILE A 1 111 ? -12.552 3.756 5.285 1.00 95.00 111 ILE A C 1
ATOM 905 O O . ILE A 1 111 ? -13.072 3.002 6.100 1.00 95.00 111 ILE A O 1
ATOM 909 N N . ASN A 1 112 ? -12.204 5.002 5.613 1.00 94.75 112 ASN A N 1
ATOM 910 C CA . ASN A 1 112 ? -12.442 5.533 6.953 1.00 94.75 112 ASN A CA 1
ATOM 911 C C . ASN A 1 112 ? -13.941 5.534 7.305 1.00 94.75 112 ASN A C 1
ATOM 913 O O . ASN A 1 112 ? -14.309 5.157 8.417 1.00 94.75 112 ASN A O 1
ATOM 917 N N . ASN A 1 113 ? -14.811 5.890 6.355 1.00 94.75 113 ASN A N 1
ATOM 918 C CA . ASN A 1 113 ? -16.259 5.808 6.550 1.00 94.75 113 ASN A CA 1
ATOM 919 C C . ASN A 1 113 ? -16.741 4.355 6.702 1.00 94.75 113 ASN A C 1
ATOM 921 O O . ASN A 1 113 ? -17.501 4.052 7.619 1.00 94.75 113 ASN A O 1
ATOM 925 N N . LEU A 1 114 ? -16.250 3.440 5.856 1.00 94.44 114 LEU A N 1
ATOM 926 C CA . LEU A 1 114 ? -16.556 2.008 5.956 1.00 94.44 114 LEU A CA 1
ATOM 927 C C . LEU A 1 114 ? -16.153 1.433 7.320 1.00 94.44 114 LEU A C 1
ATOM 929 O O . LEU A 1 114 ? -16.974 0.795 7.976 1.00 94.44 114 LEU A O 1
ATOM 933 N N . ASN A 1 115 ? -14.936 1.723 7.786 1.00 93.81 115 ASN A N 1
ATOM 934 C CA . ASN A 1 115 ? -14.447 1.298 9.097 1.00 93.81 115 ASN A CA 1
ATOM 935 C C . ASN A 1 115 ? -15.313 1.868 10.224 1.00 93.81 115 ASN A C 1
ATOM 937 O O . ASN A 1 115 ? -15.686 1.142 11.141 1.00 93.81 115 ASN A O 1
ATOM 941 N N . ASN A 1 116 ? -15.678 3.151 10.157 1.00 93.69 116 ASN A N 1
ATOM 942 C CA . ASN A 1 116 ? -16.536 3.770 11.168 1.00 93.69 116 ASN A CA 1
ATOM 943 C C . ASN A 1 116 ? -17.931 3.147 11.215 1.00 93.69 116 ASN A C 1
ATOM 945 O O . ASN A 1 116 ? -18.451 2.938 12.311 1.00 93.69 116 ASN A O 1
ATOM 949 N N . ASN A 1 117 ? -18.513 2.827 10.060 1.00 95.06 117 ASN A N 1
ATOM 950 C CA . ASN A 1 117 ? -19.817 2.177 9.980 1.00 95.06 117 ASN A CA 1
ATOM 951 C C . ASN A 1 117 ? -19.757 0.749 10.524 1.00 95.06 117 ASN A C 1
ATOM 953 O O . ASN A 1 117 ? -20.605 0.373 11.327 1.00 95.06 117 ASN A O 1
ATOM 957 N N . GLN A 1 118 ? -18.727 -0.021 10.163 1.00 93.62 118 GLN A N 1
ATOM 958 C CA . GLN A 1 118 ? -18.525 -1.379 10.675 1.00 93.62 118 GLN A CA 1
ATOM 959 C C . GLN A 1 118 ? -18.300 -1.393 12.190 1.00 93.62 118 GLN A C 1
ATOM 961 O O . GLN A 1 118 ? -18.947 -2.165 12.894 1.00 93.62 118 GLN A O 1
ATOM 966 N N . ILE A 1 119 ? -17.436 -0.513 12.706 1.00 93.50 119 ILE A N 1
ATOM 967 C CA . ILE A 1 119 ? -17.172 -0.392 14.145 1.00 93.50 119 ILE A CA 1
ATOM 968 C C . ILE A 1 119 ? -18.449 0.012 14.888 1.00 93.50 119 ILE A C 1
ATOM 970 O O . ILE A 1 119 ? -18.770 -0.590 15.907 1.00 93.50 119 ILE A O 1
ATOM 974 N N . THR A 1 120 ? -19.194 0.998 14.378 1.00 93.44 120 THR A N 1
ATOM 975 C CA . THR A 1 120 ? -20.455 1.438 14.996 1.00 93.44 120 THR A CA 1
ATOM 976 C C . THR A 1 120 ? -21.490 0.315 14.988 1.00 93.44 120 THR A C 1
ATOM 978 O O . THR A 1 120 ? -22.073 0.040 16.027 1.00 93.44 120 THR A O 1
ATOM 981 N N . ALA A 1 121 ? -21.671 -0.392 13.869 1.00 94.44 121 ALA A N 1
ATOM 982 C CA . ALA A 1 121 ? -22.616 -1.504 13.780 1.00 94.44 121 ALA A CA 1
ATOM 983 C C . ALA A 1 121 ? -22.275 -2.635 14.767 1.00 94.44 121 ALA A C 1
ATOM 985 O O . ALA A 1 121 ? -23.147 -3.105 15.498 1.00 94.44 121 ALA A O 1
ATOM 986 N N . GLN A 1 122 ? -20.997 -3.021 14.850 1.00 92.25 122 GLN A N 1
ATOM 987 C CA . GLN A 1 122 ? -20.529 -4.021 15.816 1.00 92.25 122 GLN A CA 1
ATOM 988 C C . GLN A 1 122 ? -20.712 -3.546 17.264 1.00 92.25 122 GLN A C 1
ATOM 990 O O . GLN A 1 122 ? -21.125 -4.328 18.120 1.00 92.25 122 GLN A O 1
ATOM 995 N N . ALA A 1 123 ? -20.435 -2.270 17.543 1.00 91.81 123 ALA A N 1
ATOM 996 C CA . ALA A 1 123 ? -20.618 -1.679 18.863 1.00 91.81 123 ALA A CA 1
ATOM 997 C C . ALA A 1 123 ? -22.095 -1.654 19.274 1.00 91.81 123 ALA A C 1
ATOM 999 O O . ALA A 1 123 ? -22.418 -2.080 20.378 1.00 91.81 123 ALA A O 1
ATOM 1000 N N . THR A 1 124 ? -22.993 -1.223 18.385 1.00 93.19 124 THR A N 1
ATOM 1001 C CA . THR A 1 124 ? -24.442 -1.200 18.624 1.00 93.19 124 THR A CA 1
ATOM 1002 C C . THR A 1 124 ? -24.981 -2.601 18.890 1.00 93.19 124 THR A C 1
ATOM 1004 O O . THR A 1 124 ? -25.739 -2.788 19.839 1.00 93.19 124 THR A O 1
ATOM 1007 N N . GLN A 1 125 ? -24.552 -3.603 18.116 1.00 92.88 125 GLN A N 1
ATOM 1008 C CA . GLN A 1 125 ? -24.965 -4.990 18.329 1.00 92.88 125 GLN A CA 1
ATOM 1009 C C . GLN A 1 125 ? -24.513 -5.517 19.700 1.00 92.88 125 GLN A C 1
ATOM 1011 O O . GLN A 1 125 ? -25.320 -6.083 20.434 1.00 92.88 125 GLN A O 1
ATOM 1016 N N . ARG A 1 126 ? -23.247 -5.295 20.079 1.00 87.94 126 ARG A N 1
ATOM 1017 C CA . ARG A 1 126 ? -22.726 -5.704 21.395 1.00 87.94 126 ARG A CA 1
ATOM 1018 C C . ARG A 1 126 ? -23.400 -4.949 22.539 1.00 87.94 126 ARG A C 1
ATOM 1020 O O . ARG A 1 126 ? -23.744 -5.554 23.546 1.00 87.94 126 ARG A O 1
ATOM 1027 N N . MET A 1 127 ? -23.636 -3.649 22.374 1.00 90.31 127 MET A N 1
ATOM 1028 C CA . MET A 1 127 ? -24.322 -2.831 23.374 1.00 90.31 127 MET A CA 1
ATOM 1029 C C . MET A 1 127 ? -25.759 -3.312 23.600 1.00 90.31 127 MET A C 1
ATOM 1031 O O . MET A 1 127 ? -26.188 -3.424 24.744 1.00 90.31 127 MET A O 1
ATOM 1035 N N . SER A 1 128 ? -26.479 -3.664 22.530 1.00 90.62 128 SER A N 1
ATOM 1036 C CA . SER A 1 128 ? -27.831 -4.223 22.625 1.00 90.62 128 SER A CA 1
ATOM 1037 C C . SER A 1 128 ? -27.851 -5.562 23.370 1.00 90.62 128 SER A C 1
ATOM 10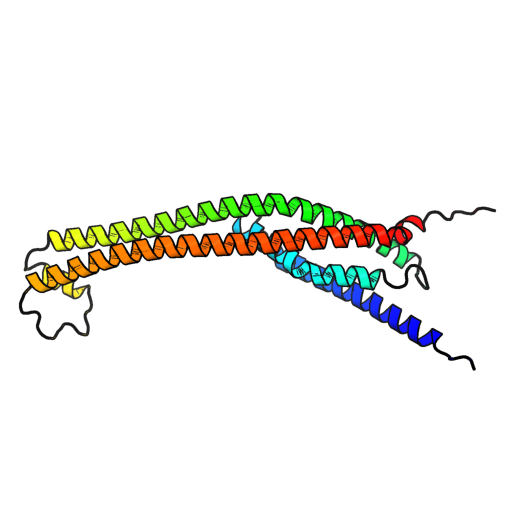39 O O . SER A 1 128 ? -28.719 -5.768 24.212 1.00 90.62 128 SER A O 1
ATOM 1041 N N . GLN A 1 129 ? -26.867 -6.438 23.142 1.00 86.31 129 GLN A N 1
ATOM 1042 C CA . GLN A 1 129 ? -26.737 -7.699 23.887 1.00 86.31 129 GLN A CA 1
ATOM 1043 C C . GLN A 1 129 ? -26.494 -7.462 25.382 1.00 86.31 129 GLN A C 1
ATOM 1045 O O . GLN A 1 129 ? -27.112 -8.123 26.214 1.00 86.31 129 GLN A O 1
ATOM 1050 N N . ILE A 1 130 ? -25.639 -6.493 25.728 1.00 85.50 130 ILE A N 1
ATOM 1051 C CA . ILE A 1 130 ? -25.382 -6.122 27.125 1.00 85.50 130 ILE A CA 1
ATOM 1052 C C . ILE A 1 130 ? -26.652 -5.548 27.774 1.00 85.50 130 ILE A C 1
ATOM 1054 O O . ILE A 1 130 ? -27.000 -5.933 28.884 1.00 85.50 130 ILE A O 1
ATOM 1058 N N . GLN A 1 131 ? -27.384 -4.675 27.079 1.00 86.00 131 GLN A N 1
ATOM 1059 C CA . GLN A 1 131 ? -28.644 -4.113 27.582 1.00 86.00 131 GLN A CA 1
ATOM 1060 C C . GLN A 1 131 ? -29.721 -5.187 27.780 1.00 86.00 131 GLN A C 1
ATOM 1062 O O . GLN A 1 131 ? -30.380 -5.206 28.814 1.00 86.00 131 GLN A O 1
ATOM 1067 N N . GLN A 1 132 ? -29.867 -6.123 26.839 1.00 86.06 132 GLN A N 1
ATOM 1068 C CA . GLN A 1 132 ? -30.789 -7.253 26.987 1.00 86.06 132 GLN A CA 1
ATOM 1069 C C . GLN A 1 132 ? -30.419 -8.138 28.182 1.00 86.06 132 GLN A C 1
ATOM 1071 O O . GLN A 1 132 ? -31.306 -8.591 28.903 1.00 86.06 132 GLN A O 1
ATOM 1076 N N . PHE A 1 133 ? -29.123 -8.363 28.414 1.00 81.19 133 PHE A N 1
ATOM 1077 C CA . PHE A 1 133 ? -28.639 -9.100 29.579 1.00 81.19 133 PHE A CA 1
ATOM 1078 C C . PHE A 1 133 ? -28.944 -8.362 30.892 1.00 81.19 133 PHE A C 1
ATOM 1080 O O . PHE A 1 133 ? -29.464 -8.971 31.825 1.00 81.19 133 PHE A O 1
ATOM 1087 N N . GLU A 1 134 ? -28.717 -7.046 30.957 1.00 78.81 134 GLU A N 1
ATOM 1088 C CA . GLU A 1 134 ? -29.093 -6.225 32.118 1.00 78.81 134 GLU A CA 1
ATOM 1089 C C . GLU A 1 134 ? -30.599 -6.230 32.383 1.00 78.81 134 GLU A C 1
ATOM 1091 O O . GLU A 1 134 ? -31.016 -6.349 33.533 1.00 78.81 134 GLU A O 1
ATOM 1096 N N . GLU A 1 135 ? -31.428 -6.133 31.342 1.00 82.75 135 GLU A N 1
ATOM 1097 C CA . GLU A 1 135 ? -32.882 -6.198 31.486 1.00 82.75 135 GLU A CA 1
ATOM 1098 C C . GLU A 1 135 ? -33.353 -7.565 31.991 1.00 82.75 135 GLU A C 1
ATOM 1100 O O . GLU A 1 135 ? -34.247 -7.629 32.837 1.00 82.75 135 GLU A O 1
ATOM 1105 N N . GLN A 1 136 ? -32.753 -8.655 31.498 1.00 77.62 136 GLN A N 1
ATOM 1106 C CA . GLN A 1 136 ? -33.037 -10.011 31.974 1.00 77.62 136 GLN A CA 1
ATOM 1107 C C . GLN A 1 136 ? -32.636 -10.176 33.444 1.00 77.62 136 GLN A C 1
ATOM 1109 O O . GLN A 1 136 ? -33.430 -10.682 34.230 1.00 77.62 136 GLN A O 1
ATOM 1114 N N . LEU A 1 137 ? -31.465 -9.674 33.849 1.00 74.06 137 LEU A N 1
ATOM 1115 C CA . LEU A 1 137 ? -31.033 -9.667 35.253 1.00 74.06 137 LEU A CA 1
ATOM 1116 C C . LEU A 1 137 ? -31.903 -8.768 36.143 1.00 74.06 137 LEU A C 1
ATOM 1118 O O . LEU A 1 137 ? -32.135 -9.077 37.314 1.00 74.06 137 LEU A O 1
ATOM 1122 N N . GLY A 1 138 ? -32.391 -7.650 35.602 1.00 69.69 138 GLY A N 1
ATOM 1123 C CA . GLY A 1 138 ? -33.290 -6.727 36.287 1.00 69.69 138 GLY A CA 1
ATOM 1124 C C . GLY A 1 138 ? -34.649 -7.356 36.593 1.00 69.69 138 GLY A C 1
ATOM 1125 O O . GLY A 1 138 ? -35.140 -7.192 37.711 1.00 69.69 138 GLY A O 1
ATOM 1126 N N . LYS A 1 139 ? -35.208 -8.104 35.629 1.00 70.06 139 LYS A N 1
ATOM 1127 C CA . LYS A 1 139 ? -36.529 -8.760 35.688 1.00 70.06 139 LYS A CA 1
ATOM 1128 C C . LYS A 1 139 ? -36.512 -10.163 36.320 1.00 70.06 139 LYS A C 1
ATOM 1130 O O . LYS A 1 139 ? -37.572 -10.647 36.706 1.00 70.06 139 LYS A O 1
ATOM 1135 N N . ALA A 1 140 ? -35.351 -10.815 36.427 1.00 59.69 140 ALA A N 1
ATOM 1136 C CA . ALA A 1 140 ? -35.237 -12.161 36.989 1.00 59.69 140 ALA A CA 1
ATOM 1137 C C . ALA A 1 140 ? -35.609 -12.197 38.483 1.00 59.69 140 ALA A C 1
ATOM 1139 O O . ALA A 1 140 ? -35.058 -11.447 39.295 1.00 59.69 140 ALA A O 1
ATOM 1140 N N . THR A 1 141 ? -36.528 -13.103 38.833 1.00 56.53 141 THR A N 1
ATOM 1141 C CA . THR A 1 141 ? -36.869 -13.476 40.219 1.00 56.53 141 THR A CA 1
ATOM 1142 C C . THR A 1 141 ? -35.999 -14.664 40.659 1.00 56.53 141 THR A C 1
ATOM 1144 O O . THR A 1 141 ? -35.413 -15.349 39.822 1.00 56.53 141 THR A O 1
ATOM 1147 N N . THR A 1 142 ? -35.899 -14.928 41.965 1.00 54.19 142 THR A N 1
ATOM 1148 C CA . THR A 1 142 ? -35.005 -15.918 42.601 1.00 54.19 142 THR A CA 1
ATOM 1149 C C . THR A 1 142 ? -35.048 -17.337 42.002 1.00 54.19 142 THR A C 1
ATOM 1151 O O . THR A 1 142 ? -34.049 -18.039 42.110 1.00 54.19 142 THR A O 1
ATOM 1154 N N . SER A 1 143 ? -36.136 -17.758 41.337 1.00 51.03 143 SER A N 1
ATOM 1155 C CA . SER A 1 143 ? -36.238 -19.074 40.672 1.00 51.03 143 SER A CA 1
ATOM 1156 C C . SER A 1 143 ? -35.688 -19.124 39.238 1.00 51.03 143 SER A C 1
ATOM 1158 O O . SER A 1 143 ? -35.354 -20.201 38.761 1.00 51.03 143 SER A O 1
ATOM 1160 N N . ASP A 1 144 ? -35.552 -17.990 38.541 1.00 53.31 144 ASP A N 1
ATOM 1161 C CA . ASP A 1 144 ? -34.997 -17.934 37.170 1.00 53.31 144 ASP A CA 1
ATOM 1162 C C . ASP A 1 144 ? -33.461 -17.839 37.159 1.00 53.31 144 ASP A C 1
ATOM 1164 O O . ASP A 1 144 ? -32.804 -17.966 36.121 1.00 53.31 144 ASP A O 1
ATOM 1168 N N . PHE A 1 145 ? -32.879 -17.613 38.336 1.00 55.22 145 PHE A N 1
ATOM 1169 C CA . PHE A 1 145 ? -31.459 -17.361 38.529 1.00 55.22 145 PHE A CA 1
ATOM 1170 C C . PHE A 1 145 ? -30.604 -18.626 38.334 1.00 55.22 145 PHE A C 1
ATOM 1172 O O . PHE A 1 145 ? -29.512 -18.543 37.773 1.00 55.22 145 PHE A O 1
ATOM 1179 N N . GLU A 1 146 ? -31.123 -19.806 38.697 1.00 51.38 146 GLU A N 1
ATOM 1180 C CA . GLU A 1 146 ? -30.470 -21.104 38.448 1.00 51.38 146 GLU A CA 1
ATOM 1181 C C . GLU A 1 146 ? -30.351 -21.411 36.944 1.00 51.38 146 GLU A C 1
ATOM 1183 O O . GLU A 1 146 ? -29.324 -21.908 36.477 1.00 51.38 146 GLU A O 1
ATOM 1188 N N . THR A 1 147 ? -31.354 -21.029 36.149 1.00 56.44 147 THR A N 1
ATOM 1189 C CA . THR A 1 147 ? -31.366 -21.228 34.689 1.00 56.44 147 THR A CA 1
ATOM 1190 C C . THR A 1 147 ? -30.392 -20.290 33.965 1.00 56.44 147 THR A C 1
ATOM 1192 O O . THR A 1 147 ? -29.794 -20.664 32.952 1.00 56.44 147 THR A O 1
ATOM 1195 N N . LEU A 1 148 ? -30.200 -19.070 34.483 1.00 57.72 148 LEU A N 1
ATOM 1196 C CA . LEU A 1 148 ? -29.194 -18.118 33.994 1.00 57.72 148 LEU A CA 1
ATOM 1197 C C . LEU A 1 148 ? -27.771 -18.552 34.375 1.00 57.72 148 LEU A C 1
ATOM 1199 O O . LEU A 1 148 ? -26.867 -18.477 33.540 1.00 57.72 148 LEU A O 1
ATOM 1203 N N . LEU A 1 149 ? -27.586 -19.084 35.587 1.00 56.00 149 LEU A N 1
ATOM 1204 C CA . LEU A 1 149 ? -26.323 -19.669 36.044 1.00 56.00 149 LEU A CA 1
ATOM 1205 C C . LEU A 1 149 ? -25.891 -20.869 35.194 1.00 56.00 149 LEU A C 1
ATOM 1207 O O . LEU A 1 149 ? -24.714 -20.990 34.873 1.00 56.00 149 LEU A O 1
ATOM 1211 N N . GLY A 1 150 ? -26.832 -21.693 34.725 1.00 56.19 150 GLY A N 1
ATOM 1212 C CA . GLY A 1 150 ? -26.539 -22.799 33.805 1.00 56.19 150 GLY A CA 1
ATOM 1213 C C . GLY A 1 150 ? -25.982 -22.373 32.435 1.00 56.19 150 GLY A C 1
ATOM 1214 O O . GLY A 1 150 ? -25.319 -23.169 31.772 1.00 56.19 150 GLY A O 1
ATOM 1215 N N . ARG A 1 151 ? -26.208 -21.123 31.996 1.00 55.09 151 ARG A N 1
ATOM 1216 C CA . ARG A 1 151 ? -25.646 -20.581 30.737 1.00 55.09 151 ARG A CA 1
ATOM 1217 C C . ARG A 1 151 ? -24.273 -19.944 30.921 1.00 55.09 151 ARG A C 1
ATOM 1219 O O . ARG A 1 151 ? -23.473 -19.933 29.987 1.00 55.09 151 ARG A O 1
ATOM 1226 N N . ILE A 1 152 ? -23.998 -19.418 32.110 1.00 59.03 152 ILE A N 1
ATOM 1227 C CA . ILE A 1 152 ? -22.708 -18.846 32.485 1.00 59.03 152 ILE A CA 1
ATOM 1228 C C . ILE A 1 152 ? -21.926 -19.976 33.155 1.00 59.03 152 ILE A C 1
ATOM 1230 O O . ILE A 1 152 ? -21.889 -20.055 34.378 1.00 59.03 152 ILE A O 1
ATOM 1234 N N . ASN A 1 153 ? -21.367 -20.893 32.354 1.00 48.59 153 ASN A N 1
ATOM 1235 C CA . ASN A 1 153 ? -20.584 -22.040 32.824 1.00 48.59 153 ASN A CA 1
ATOM 1236 C C . ASN A 1 153 ? -19.389 -21.565 33.673 1.00 48.59 153 ASN A C 1
ATOM 1238 O O . ASN A 1 153 ? -18.277 -21.354 33.190 1.00 48.59 153 ASN A O 1
ATOM 1242 N N . THR A 1 154 ? -19.650 -21.335 34.952 1.00 50.75 154 THR A N 1
ATOM 1243 C CA . THR A 1 154 ? -18.710 -20.843 35.943 1.00 50.75 154 THR A CA 1
ATOM 1244 C C . THR A 1 154 ? -18.097 -22.063 36.593 1.00 50.75 154 THR A C 1
ATOM 1246 O O . THR A 1 154 ? -18.427 -22.458 37.707 1.00 50.75 154 THR A O 1
ATOM 1249 N N . GLN A 1 155 ? -17.148 -22.651 35.873 1.00 42.81 155 GLN A N 1
ATOM 1250 C CA . GLN A 1 155 ? -16.361 -23.801 36.312 1.00 42.81 155 GLN A CA 1
ATOM 1251 C C . GLN A 1 155 ? -15.584 -23.543 37.630 1.00 42.81 155 GLN A C 1
ATOM 1253 O O . GLN A 1 155 ? -15.015 -24.475 38.181 1.00 42.81 155 GLN A O 1
ATOM 1258 N N . ASN A 1 156 ? -15.617 -22.310 38.166 1.00 43.75 156 ASN A N 1
ATOM 1259 C CA . ASN A 1 156 ? -15.006 -21.890 39.433 1.00 43.75 156 ASN A CA 1
ATOM 1260 C C . ASN A 1 156 ? -15.958 -21.177 40.432 1.00 43.75 156 ASN A C 1
ATOM 1262 O O . ASN A 1 156 ? -15.474 -20.683 41.445 1.00 43.75 156 ASN A O 1
ATOM 1266 N N . SER A 1 157 ? -17.279 -21.083 40.205 1.00 45.94 157 SER A N 1
ATOM 1267 C CA . SER A 1 157 ? -18.196 -20.364 41.135 1.00 45.94 157 SER A CA 1
ATOM 1268 C C . SER A 1 157 ? -19.043 -21.269 42.033 1.00 45.94 157 SER A C 1
ATOM 1270 O O . SER A 1 157 ? -19.903 -20.780 42.763 1.00 45.94 157 SER A O 1
ATOM 1272 N N . ALA A 1 158 ? -18.774 -22.576 42.038 1.00 42.97 158 ALA A N 1
ATOM 1273 C CA . ALA A 1 158 ? -19.423 -23.526 42.942 1.00 42.97 158 ALA A CA 1
ATOM 1274 C C . ALA A 1 158 ? -18.964 -23.399 44.413 1.00 42.97 158 ALA A C 1
ATOM 1276 O O . ALA A 1 158 ? -19.490 -24.096 45.280 1.00 42.97 158 ALA A O 1
ATOM 1277 N N . GLU A 1 159 ? -18.030 -22.498 44.734 1.00 43.28 159 GLU A N 1
ATOM 1278 C CA . GLU A 1 159 ? -17.708 -22.158 46.120 1.00 43.28 159 GLU A CA 1
ATOM 1279 C C . GLU A 1 159 ? -18.537 -20.954 46.595 1.00 43.28 159 GLU A C 1
ATOM 1281 O O . GLU A 1 159 ? -18.179 -19.794 46.411 1.00 43.28 159 GLU A O 1
ATOM 1286 N N . LYS A 1 160 ? -19.660 -21.284 47.251 1.00 46.91 160 LYS A N 1
ATOM 1287 C CA . LYS A 1 160 ? -20.488 -20.429 48.125 1.00 46.91 160 LYS A CA 1
ATOM 1288 C C . LYS A 1 160 ? -21.027 -19.134 47.505 1.00 46.91 160 LYS A C 1
ATOM 1290 O O . LYS A 1 160 ? -20.542 -18.041 47.782 1.00 46.91 160 LYS A O 1
ATOM 1295 N N . ILE A 1 161 ? -22.175 -19.235 46.840 1.00 53.00 161 ILE A N 1
ATOM 1296 C CA . ILE A 1 161 ? -23.070 -18.084 46.663 1.00 53.00 161 ILE A CA 1
ATOM 1297 C C . ILE A 1 161 ? -24.209 -18.233 47.671 1.00 53.00 161 ILE A C 1
ATOM 1299 O O . ILE A 1 161 ? -25.209 -18.892 47.414 1.00 53.00 161 ILE A O 1
ATOM 1303 N N . ALA A 1 162 ? -24.017 -17.662 48.860 1.00 53.53 162 ALA A N 1
ATOM 1304 C CA . ALA A 1 162 ? -25.010 -17.668 49.935 1.00 53.53 162 ALA A CA 1
ATOM 1305 C C . ALA A 1 162 ? -26.074 -16.561 49.779 1.00 53.53 162 ALA A C 1
ATOM 1307 O O . ALA A 1 162 ? -27.045 -16.551 50.530 1.00 53.53 162 ALA A O 1
ATOM 1308 N N . ASN A 1 163 ? -25.904 -15.628 48.828 1.00 58.66 163 ASN A N 1
ATOM 1309 C CA . ASN A 1 163 ? -26.818 -14.502 48.650 1.00 58.66 163 ASN A CA 1
ATOM 1310 C C . ASN A 1 163 ? -27.061 -14.155 47.156 1.00 58.66 163 ASN A C 1
ATOM 1312 O O . ASN A 1 163 ? -26.151 -13.650 46.489 1.00 58.66 163 ASN A O 1
ATOM 1316 N N . PRO A 1 164 ? -28.276 -14.391 46.619 1.00 62.00 164 PRO A N 1
ATOM 1317 C CA . PRO A 1 164 ? -28.639 -14.063 45.237 1.00 62.00 164 PRO A CA 1
ATOM 1318 C C . PRO A 1 164 ? -28.534 -12.563 44.908 1.00 62.00 164 PRO A C 1
ATOM 1320 O O . PRO A 1 164 ? -28.247 -12.201 43.765 1.00 62.00 164 PRO A O 1
ATOM 1323 N N . GLU A 1 165 ? -28.711 -11.679 45.896 1.00 65.94 165 GLU A N 1
ATOM 1324 C CA . GLU A 1 165 ? -28.568 -10.229 45.698 1.00 65.94 165 GLU A CA 1
ATOM 1325 C C . GLU A 1 165 ? -27.114 -9.809 45.445 1.00 65.94 165 GLU A C 1
ATOM 1327 O O . GLU A 1 165 ? -26.854 -8.933 44.618 1.00 65.94 165 GLU A O 1
ATOM 1332 N N . GLU A 1 166 ? -26.145 -10.457 46.099 1.00 68.44 166 GLU A N 1
ATOM 1333 C CA . GLU A 1 166 ? -24.724 -10.147 45.910 1.00 68.44 166 GLU A CA 1
ATOM 1334 C C . GLU A 1 166 ? -24.259 -10.542 44.502 1.00 68.44 166 GLU A C 1
ATOM 1336 O O . GLU A 1 166 ? -23.526 -9.794 43.852 1.00 68.44 166 GLU A O 1
ATOM 1341 N N . LEU A 1 167 ? -24.743 -11.676 43.984 1.00 68.44 167 LEU A N 1
ATOM 1342 C CA . LEU A 1 167 ? -24.435 -12.111 42.624 1.00 68.44 167 LEU A CA 1
ATOM 1343 C C . LEU A 1 167 ? -25.079 -11.197 41.571 1.00 68.44 167 LEU A C 1
ATOM 1345 O O . LEU A 1 167 ? -24.419 -10.835 40.596 1.00 68.44 167 LEU A O 1
ATOM 1349 N N . LYS A 1 168 ? -26.328 -10.757 41.786 1.00 68.88 168 LYS A N 1
ATOM 1350 C CA . LYS A 1 168 ? -26.995 -9.770 40.918 1.00 68.88 168 LYS A CA 1
ATOM 1351 C C . LYS A 1 168 ? -26.207 -8.460 40.861 1.00 68.88 168 LYS A C 1
ATOM 1353 O O . LYS A 1 168 ? -25.962 -7.939 39.774 1.00 68.88 168 LYS A O 1
ATOM 1358 N N . ASN A 1 169 ? -25.743 -7.968 42.009 1.00 75.44 169 ASN A N 1
ATOM 1359 C CA . ASN A 1 169 ? -24.927 -6.757 42.083 1.00 75.44 169 ASN A CA 1
ATOM 1360 C C . ASN A 1 169 ? -23.559 -6.923 41.398 1.00 75.44 169 ASN A C 1
ATOM 1362 O O . ASN A 1 169 ? -23.121 -6.005 40.703 1.00 75.44 169 ASN A O 1
ATOM 1366 N N . ARG A 1 170 ? -22.906 -8.092 41.513 1.00 74.69 170 ARG A N 1
ATOM 1367 C CA . ARG A 1 170 ? -21.657 -8.387 40.783 1.00 74.69 170 ARG A CA 1
ATOM 1368 C C . ARG A 1 170 ? -21.859 -8.412 39.267 1.00 74.69 170 ARG A C 1
ATOM 1370 O O . ARG A 1 170 ? -21.077 -7.790 38.558 1.00 74.69 170 ARG A O 1
ATOM 1377 N N . LEU A 1 171 ? -22.916 -9.061 38.777 1.00 76.50 171 LEU A N 1
ATOM 1378 C CA . LEU A 1 171 ? -23.210 -9.141 37.340 1.00 76.50 171 LEU A CA 1
ATOM 1379 C C . LEU A 1 171 ? -23.600 -7.777 36.741 1.00 76.50 171 LEU A C 1
ATOM 1381 O O . LEU A 1 171 ? -23.200 -7.455 35.623 1.00 76.50 171 LEU A O 1
ATOM 1385 N N . LEU A 1 172 ? -24.326 -6.937 37.489 1.00 77.25 172 LEU A N 1
ATOM 1386 C CA . LEU A 1 172 ? -24.618 -5.554 37.082 1.00 77.25 172 LEU A CA 1
ATOM 1387 C C . LEU A 1 172 ? -23.353 -4.680 37.045 1.00 77.25 172 LEU A C 1
ATOM 1389 O O . LEU A 1 172 ? -23.173 -3.881 36.118 1.00 77.25 172 LEU A O 1
ATOM 1393 N N . ALA A 1 173 ? -22.454 -4.846 38.020 1.00 80.81 173 ALA A N 1
ATOM 1394 C CA . ALA A 1 173 ? -21.159 -4.172 38.020 1.00 80.81 173 ALA A CA 1
ATOM 1395 C C . ALA A 1 173 ? -20.298 -4.620 36.827 1.00 80.81 173 ALA A C 1
ATOM 1397 O O . ALA A 1 173 ? -19.755 -3.775 36.116 1.00 80.81 173 ALA A O 1
ATOM 1398 N N . GLU A 1 174 ? -20.245 -5.925 36.545 1.00 79.50 174 GLU A N 1
ATOM 1399 C CA . GLU A 1 174 ? -19.523 -6.492 35.403 1.00 79.50 174 GLU A CA 1
ATOM 1400 C C . GLU A 1 174 ? -20.090 -6.005 34.064 1.00 79.50 174 GLU A C 1
ATOM 1402 O O . GLU A 1 174 ? -19.323 -5.630 33.181 1.00 79.50 174 GLU A O 1
ATOM 1407 N N . SER A 1 175 ? -21.416 -5.900 33.933 1.00 77.50 175 SER A N 1
ATOM 1408 C CA . SER A 1 175 ? -22.065 -5.310 32.757 1.00 77.50 175 SER A CA 1
ATOM 1409 C C . SER A 1 175 ? -21.683 -3.839 32.557 1.00 77.50 175 SER A C 1
ATOM 1411 O O . SER A 1 175 ? -21.328 -3.417 31.454 1.00 77.50 175 SER A O 1
ATOM 1413 N N . THR A 1 176 ? -21.666 -3.052 33.636 1.00 83.19 176 THR A N 1
ATOM 1414 C CA . THR A 1 176 ? -21.240 -1.643 33.592 1.00 83.19 176 THR A CA 1
ATOM 1415 C C . THR A 1 176 ? -19.770 -1.525 33.177 1.00 83.19 176 THR A C 1
ATOM 1417 O O . THR A 1 176 ? -19.413 -0.696 32.333 1.00 83.19 176 THR A O 1
ATOM 1420 N N . THR A 1 177 ? -18.907 -2.394 33.711 1.00 85.88 177 THR A N 1
ATOM 1421 C CA . THR A 1 177 ? -17.505 -2.500 33.297 1.00 85.88 177 THR A CA 1
ATOM 1422 C 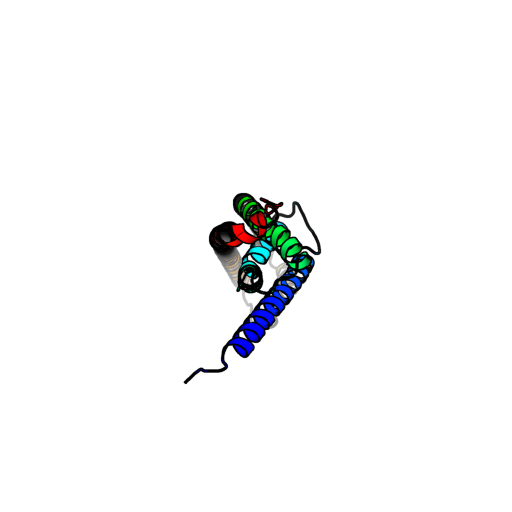C . THR A 1 177 ? -17.382 -2.937 31.835 1.00 85.88 177 THR A C 1
ATOM 1424 O O . THR A 1 177 ? -16.583 -2.360 31.100 1.00 85.88 177 THR A O 1
ATOM 1427 N N . ALA A 1 178 ? -18.201 -3.882 31.371 1.00 82.81 178 ALA A N 1
ATOM 1428 C CA . ALA A 1 178 ? -18.225 -4.343 29.988 1.00 82.81 178 ALA A CA 1
ATOM 1429 C C . ALA A 1 178 ? -18.634 -3.226 29.017 1.00 82.81 178 ALA A C 1
ATOM 1431 O O . ALA A 1 178 ? -17.981 -3.061 27.987 1.00 82.81 178 ALA A O 1
ATOM 1432 N N . LYS A 1 179 ? -19.637 -2.402 29.360 1.00 85.25 179 LYS A N 1
ATOM 1433 C CA . LYS A 1 179 ? -20.007 -1.206 28.581 1.00 85.25 179 LYS A CA 1
ATOM 1434 C C . LYS A 1 179 ? -18.856 -0.213 28.489 1.00 85.25 179 LYS A C 1
ATOM 1436 O O . LYS A 1 179 ? -18.488 0.190 27.388 1.00 85.25 179 LYS A O 1
ATOM 1441 N N . ARG A 1 180 ? -18.240 0.132 29.625 1.00 89.31 180 ARG A N 1
ATOM 1442 C CA . ARG A 1 180 ? -17.100 1.061 29.665 1.00 89.31 180 ARG A CA 1
ATOM 1443 C C . ARG A 1 180 ? -15.917 0.539 28.847 1.00 89.31 180 ARG A C 1
ATOM 1445 O O . ARG A 1 180 ? -15.311 1.290 28.085 1.00 89.31 180 ARG A O 1
ATOM 1452 N N . ASN A 1 181 ? -15.614 -0.751 28.967 1.00 90.88 181 ASN A N 1
ATOM 1453 C CA . ASN A 1 181 ? -14.560 -1.403 28.196 1.00 90.88 181 ASN A CA 1
ATOM 1454 C C . ASN A 1 181 ? -14.892 -1.420 26.702 1.00 90.88 181 ASN A C 1
ATOM 1456 O O . ASN A 1 181 ? -14.002 -1.197 25.887 1.00 90.88 181 ASN A O 1
ATOM 1460 N N . LEU A 1 182 ? -16.154 -1.646 26.331 1.00 89.50 182 LEU A N 1
ATOM 1461 C CA . LEU A 1 182 ? -16.605 -1.604 24.943 1.00 89.50 182 LEU A CA 1
ATOM 1462 C C . LEU A 1 182 ? -16.448 -0.199 24.350 1.00 89.50 182 LEU A C 1
ATOM 1464 O O . LEU A 1 182 ? -15.903 -0.066 23.258 1.00 89.50 182 LEU A O 1
ATOM 1468 N N . GLU A 1 183 ? -16.854 0.850 25.065 1.00 90.88 183 GLU A N 1
ATOM 1469 C CA . GLU A 1 183 ? -16.675 2.241 24.626 1.00 90.88 183 GLU A CA 1
ATOM 1470 C C . GLU A 1 183 ? -15.194 2.596 24.437 1.00 90.88 183 GLU A C 1
ATOM 1472 O O . GLU A 1 183 ? -14.807 3.146 23.401 1.00 90.88 183 GLU A O 1
ATOM 1477 N N . GLN A 1 184 ? -14.342 2.215 25.395 1.00 93.31 184 GLN A N 1
ATOM 1478 C CA . GLN A 1 184 ? -12.895 2.400 25.287 1.00 93.31 184 GLN A CA 1
ATOM 1479 C C . GLN A 1 184 ? -12.301 1.604 24.114 1.00 93.31 184 GLN A C 1
ATOM 1481 O O . GLN A 1 184 ? -11.492 2.139 23.352 1.00 93.31 184 GLN A O 1
ATOM 1486 N N . GLN A 1 185 ? -12.721 0.353 23.908 1.00 90.56 185 GLN A N 1
ATOM 1487 C CA . GLN A 1 185 ? -12.284 -0.478 22.779 1.00 90.56 185 GLN A CA 1
ATOM 1488 C C . GLN A 1 185 ? -12.715 0.111 21.433 1.00 90.56 185 GLN A C 1
ATOM 1490 O O . GLN A 1 185 ? -11.933 0.118 20.484 1.00 90.56 185 GLN A O 1
ATOM 1495 N N . VAL A 1 186 ? -13.930 0.650 21.335 1.00 92.62 186 VAL A N 1
ATOM 1496 C CA . VAL A 1 186 ? -14.433 1.310 20.123 1.00 92.62 186 VAL A CA 1
ATOM 1497 C C . VAL A 1 186 ? -13.617 2.560 19.808 1.00 92.62 186 VAL A C 1
ATOM 1499 O O . VAL A 1 186 ? -13.178 2.731 18.667 1.00 92.62 186 VAL A O 1
ATOM 1502 N N . ALA A 1 187 ? -13.365 3.411 20.806 1.00 92.38 187 ALA A N 1
ATOM 1503 C CA . ALA A 1 187 ? -12.577 4.629 20.638 1.00 92.38 187 ALA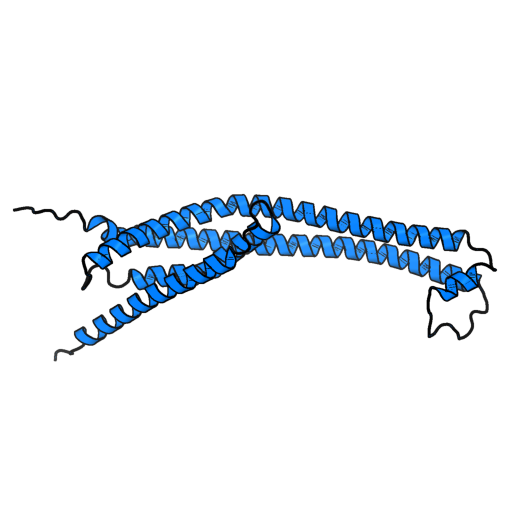 A CA 1
ATOM 1504 C C . ALA A 1 187 ? -11.134 4.322 20.202 1.00 92.38 187 ALA A C 1
ATOM 1506 O O . ALA A 1 187 ? -10.649 4.875 19.211 1.00 92.38 187 ALA A O 1
ATOM 1507 N N . THR A 1 188 ? -10.477 3.387 20.893 1.00 93.44 188 THR A N 1
ATOM 1508 C CA . THR A 1 188 ? -9.101 2.960 20.588 1.00 93.44 188 THR A CA 1
ATOM 1509 C C . THR A 1 188 ? -9.001 2.280 19.224 1.00 93.44 188 THR A C 1
ATOM 1511 O O . THR A 1 188 ? -8.129 2.631 18.433 1.00 93.44 188 THR A O 1
ATOM 1514 N N . THR A 1 189 ? -9.926 1.379 18.880 1.00 91.19 189 THR A N 1
ATOM 1515 C CA . THR A 1 189 ? -9.951 0.706 17.569 1.00 91.19 189 THR A CA 1
ATOM 1516 C C . THR A 1 189 ? -10.156 1.707 16.436 1.00 91.19 189 THR A C 1
ATOM 1518 O O . THR A 1 189 ? -9.434 1.666 15.437 1.00 91.19 189 THR A O 1
ATOM 1521 N N . ARG A 1 190 ? -11.096 2.650 16.594 1.00 92.44 190 ARG A N 1
ATOM 1522 C CA . ARG A 1 190 ? -11.345 3.715 15.613 1.00 92.44 190 ARG A CA 1
ATOM 1523 C C . ARG A 1 190 ? -10.099 4.573 15.402 1.00 92.44 190 ARG A C 1
ATOM 1525 O O . ARG A 1 190 ? -9.723 4.835 14.259 1.00 92.44 190 ARG A O 1
ATOM 1532 N N . GLN A 1 191 ? -9.448 4.992 16.485 1.00 94.06 191 GLN A N 1
ATOM 1533 C CA . GLN A 1 191 ? -8.233 5.798 16.413 1.00 94.06 191 GLN A CA 1
ATOM 1534 C C . GLN A 1 191 ? -7.090 5.035 15.735 1.00 94.06 191 GLN A C 1
ATOM 1536 O O . GLN A 1 191 ? -6.490 5.558 14.797 1.00 94.06 191 GLN A O 1
ATOM 1541 N N . SER A 1 192 ? -6.827 3.796 16.151 1.00 93.62 192 SER A N 1
ATOM 1542 C CA . SER A 1 192 ? -5.776 2.954 15.575 1.00 93.62 192 SER A CA 1
ATOM 1543 C C . SER A 1 192 ? -5.991 2.720 14.082 1.00 93.62 192 SER A C 1
ATOM 1545 O O . SER A 1 192 ? -5.066 2.923 13.299 1.00 93.62 192 SER A O 1
ATOM 1547 N N . LYS A 1 193 ? -7.221 2.397 13.656 1.00 92.69 193 LYS A N 1
ATOM 1548 C CA . LYS A 1 193 ? -7.540 2.211 12.233 1.00 92.69 193 LYS A CA 1
ATOM 1549 C C . LYS A 1 193 ? -7.363 3.491 11.426 1.00 92.69 193 LYS A C 1
ATOM 1551 O O . LYS A 1 193 ? -6.817 3.448 10.327 1.00 92.69 193 LYS A O 1
ATOM 1556 N N . ARG A 1 194 ? -7.763 4.642 11.969 1.00 92.94 194 ARG A N 1
ATOM 1557 C CA . ARG A 1 194 ? -7.552 5.935 11.308 1.00 92.94 194 ARG A CA 1
ATOM 1558 C C . ARG A 1 194 ? -6.065 6.260 11.154 1.00 92.94 194 ARG A C 1
ATOM 1560 O O . ARG A 1 194 ? -5.650 6.693 10.082 1.00 92.94 194 ARG A O 1
ATOM 1567 N N . LEU A 1 195 ? -5.265 6.048 12.199 1.00 93.88 195 LEU A N 1
ATOM 1568 C CA . LEU A 1 195 ? -3.820 6.282 12.154 1.00 93.88 195 LEU A CA 1
ATOM 1569 C C . LEU A 1 195 ? -3.122 5.343 11.166 1.00 93.88 195 LEU A C 1
ATOM 1571 O O . LEU A 1 195 ? -2.279 5.792 10.393 1.00 93.88 195 LEU A O 1
ATOM 1575 N N . GLU A 1 196 ? -3.501 4.066 11.148 1.00 94.00 196 GLU A N 1
ATOM 1576 C CA . GLU A 1 196 ? -2.986 3.063 10.211 1.00 94.00 196 GLU A CA 1
ATOM 1577 C C . GLU A 1 196 ? -3.262 3.457 8.750 1.00 94.00 196 GLU A C 1
ATOM 1579 O O . GLU A 1 196 ? -2.353 3.417 7.913 1.00 94.00 196 GLU A O 1
ATOM 1584 N N 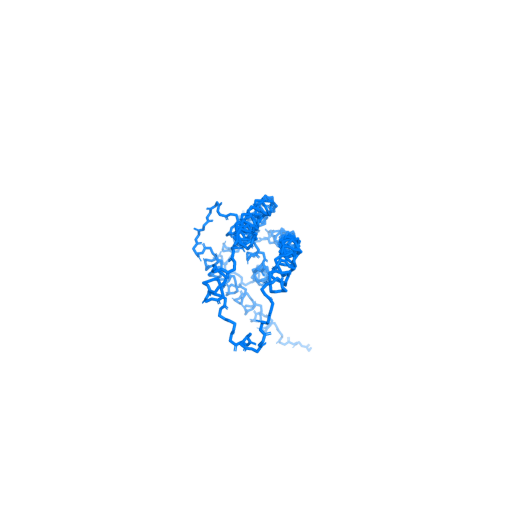. LEU A 1 197 ? -4.484 3.921 8.456 1.00 93.25 197 LEU A N 1
ATOM 1585 C CA . LEU A 1 197 ? -4.864 4.417 7.131 1.00 93.25 197 LEU A CA 1
ATOM 1586 C C . LEU A 1 197 ? -4.055 5.648 6.727 1.00 93.25 197 LEU A C 1
ATOM 1588 O O . LEU A 1 197 ? -3.500 5.673 5.632 1.00 93.25 197 LEU A O 1
ATOM 1592 N N . ILE A 1 198 ? -3.941 6.647 7.608 1.00 93.38 198 ILE A N 1
ATOM 1593 C CA . ILE A 1 198 ? -3.181 7.873 7.325 1.00 93.38 198 ILE A CA 1
ATOM 1594 C C . ILE A 1 198 ? -1.706 7.545 7.088 1.00 93.38 198 ILE A C 1
ATOM 1596 O O . ILE A 1 198 ? -1.122 8.020 6.117 1.00 93.38 198 ILE A O 1
ATOM 1600 N N . LYS A 1 199 ? -1.104 6.705 7.936 1.00 94.94 199 LYS A N 1
ATOM 1601 C CA . LYS A 1 199 ? 0.293 6.282 7.791 1.00 94.94 199 LYS A CA 1
ATOM 1602 C C . LYS A 1 199 ? 0.525 5.596 6.445 1.00 94.94 199 LYS A C 1
ATOM 1604 O O . LYS A 1 199 ? 1.488 5.914 5.751 1.00 94.94 199 LYS A O 1
ATOM 1609 N N . SER A 1 200 ? -0.370 4.687 6.070 1.00 93.75 200 SER A N 1
ATOM 1610 C CA . SER A 1 200 ? -0.289 3.954 4.804 1.00 93.75 200 SER A CA 1
ATOM 1611 C C . SER A 1 200 ? -0.497 4.875 3.597 1.00 93.75 200 SER A C 1
ATOM 1613 O O . SER A 1 200 ? 0.262 4.802 2.632 1.00 93.75 200 SER A O 1
ATOM 1615 N N . ALA A 1 201 ? -1.455 5.803 3.677 1.00 93.62 201 ALA A N 1
ATOM 1616 C CA . ALA A 1 201 ? -1.726 6.784 2.630 1.00 93.62 201 ALA A CA 1
ATOM 1617 C C . ALA A 1 201 ? -0.535 7.728 2.423 1.00 93.62 201 ALA A C 1
ATOM 1619 O O . ALA A 1 201 ? -0.104 7.940 1.293 1.00 93.62 201 ALA A O 1
ATOM 1620 N N . LEU A 1 202 ? 0.046 8.250 3.509 1.00 95.31 202 LEU A N 1
ATOM 1621 C CA . LEU A 1 202 ? 1.229 9.109 3.450 1.00 95.31 202 LEU A CA 1
ATOM 1622 C C . LEU A 1 202 ? 2.426 8.376 2.846 1.00 95.31 202 LEU A C 1
ATOM 1624 O O . LEU A 1 202 ? 3.087 8.931 1.972 1.00 95.31 202 LEU A O 1
ATOM 1628 N N . LYS A 1 203 ? 2.676 7.123 3.252 1.00 95.06 203 LYS A N 1
ATOM 1629 C CA . LYS A 1 203 ? 3.733 6.291 2.657 1.00 95.06 203 LYS A CA 1
ATOM 1630 C C . LYS A 1 203 ? 3.542 6.167 1.142 1.00 95.06 203 LYS A C 1
ATOM 1632 O O . LYS A 1 203 ? 4.483 6.415 0.390 1.00 95.06 203 LYS A O 1
ATOM 1637 N N . ALA A 1 204 ? 2.326 5.842 0.701 1.00 94.25 204 ALA A N 1
ATOM 1638 C CA . ALA A 1 204 ? 2.007 5.693 -0.716 1.00 94.25 204 ALA A CA 1
ATOM 1639 C C . ALA A 1 204 ? 2.153 7.016 -1.491 1.00 94.25 204 ALA A C 1
ATOM 1641 O O . ALA A 1 204 ? 2.735 7.035 -2.571 1.00 94.25 204 ALA A O 1
ATOM 1642 N N . ILE A 1 205 ? 1.686 8.140 -0.941 1.00 95.50 205 ILE A N 1
ATOM 1643 C CA . ILE A 1 205 ? 1.780 9.454 -1.595 1.00 95.50 205 ILE A CA 1
ATOM 1644 C C . ILE A 1 205 ? 3.239 9.905 -1.709 1.00 95.50 205 ILE A C 1
ATOM 1646 O O . ILE A 1 205 ? 3.673 10.308 -2.786 1.00 95.50 205 ILE A O 1
ATOM 1650 N N . VAL A 1 206 ? 4.015 9.806 -0.627 1.00 96.44 206 VAL A N 1
ATOM 1651 C CA . VAL A 1 206 ? 5.435 10.190 -0.629 1.00 96.44 206 VAL A CA 1
ATOM 1652 C C . VAL A 1 206 ? 6.221 9.321 -1.609 1.00 96.44 206 VAL A C 1
ATOM 1654 O O . VAL A 1 206 ? 6.960 9.850 -2.441 1.00 96.44 206 VAL A O 1
ATOM 1657 N N . GLY A 1 207 ? 6.018 8.002 -1.571 1.00 95.25 207 GLY A N 1
ATOM 1658 C CA . GLY A 1 207 ? 6.661 7.085 -2.509 1.00 95.25 207 GLY A CA 1
ATOM 1659 C C . GLY A 1 207 ? 6.273 7.362 -3.964 1.00 95.25 207 GLY A C 1
ATOM 1660 O O . GLY A 1 207 ? 7.141 7.342 -4.840 1.00 95.25 207 GLY A O 1
ATOM 1661 N N . ALA A 1 208 ? 5.006 7.699 -4.231 1.00 96.44 208 ALA A N 1
ATOM 1662 C CA . ALA A 1 208 ? 4.548 8.090 -5.561 1.00 96.44 208 ALA A CA 1
ATOM 1663 C C . ALA A 1 208 ? 5.230 9.379 -6.037 1.00 96.44 208 ALA A C 1
ATOM 1665 O O . ALA A 1 208 ? 5.766 9.393 -7.139 1.00 96.44 208 ALA A O 1
ATOM 1666 N N . ILE A 1 209 ? 5.292 10.432 -5.214 1.00 97.00 209 ILE A N 1
ATOM 1667 C CA . ILE A 1 209 ? 5.927 11.713 -5.578 1.00 97.00 209 ILE A CA 1
ATOM 1668 C C . ILE A 1 209 ? 7.409 11.522 -5.917 1.00 97.00 209 ILE A C 1
ATOM 1670 O O . ILE A 1 209 ? 7.869 11.993 -6.960 1.00 97.00 209 ILE A O 1
ATOM 1674 N N . ILE A 1 210 ? 8.149 10.797 -5.071 1.00 96.88 210 ILE A N 1
ATOM 1675 C CA . ILE A 1 210 ? 9.568 10.496 -5.309 1.00 96.88 210 ILE A CA 1
ATOM 1676 C C . ILE A 1 210 ? 9.728 9.724 -6.624 1.00 96.88 210 ILE A C 1
ATOM 1678 O O . ILE A 1 210 ? 10.573 10.063 -7.454 1.00 96.88 210 ILE A O 1
ATOM 1682 N N . SER A 1 211 ? 8.880 8.720 -6.848 1.00 96.69 211 SER A N 1
ATOM 1683 C CA . SER A 1 211 ? 8.922 7.896 -8.058 1.00 96.69 211 SER A CA 1
ATOM 1684 C C . SER A 1 211 ? 8.586 8.694 -9.317 1.00 96.69 211 SER A C 1
ATOM 1686 O O . SER A 1 211 ? 9.291 8.572 -10.316 1.00 96.69 211 SER A O 1
ATOM 1688 N N . ILE A 1 212 ? 7.563 9.552 -9.273 1.00 97.44 212 ILE A N 1
ATOM 1689 C CA . ILE A 1 212 ? 7.186 10.461 -10.365 1.00 97.44 212 ILE A CA 1
ATOM 1690 C C . ILE A 1 212 ? 8.371 11.352 -10.728 1.00 97.44 212 ILE A C 1
ATOM 1692 O O . ILE A 1 212 ? 8.743 11.434 -11.900 1.00 97.44 212 ILE A O 1
ATOM 1696 N N . PHE A 1 213 ? 8.997 11.981 -9.729 1.00 97.25 213 PHE A N 1
ATOM 1697 C CA . PHE A 1 213 ? 10.157 12.838 -9.945 1.00 97.25 213 PHE A CA 1
ATOM 1698 C C . PHE A 1 213 ? 11.290 12.077 -10.646 1.00 97.25 213 PHE A C 1
ATOM 1700 O O . PHE A 1 213 ? 11.790 12.524 -11.680 1.00 97.25 213 PHE A O 1
ATOM 1707 N N . LEU A 1 214 ? 11.654 10.894 -10.143 1.00 96.62 214 LEU A N 1
ATOM 1708 C CA . LEU A 1 214 ? 12.726 10.083 -10.722 1.00 96.62 214 LEU A CA 1
ATOM 1709 C C . LEU A 1 214 ? 12.396 9.581 -12.134 1.00 96.62 214 LEU A C 1
ATOM 1711 O O . LEU A 1 214 ? 13.246 9.660 -13.019 1.00 96.62 214 LEU A O 1
ATOM 1715 N N . LEU A 1 215 ? 11.167 9.135 -12.393 1.00 96.38 215 LEU A N 1
ATOM 1716 C CA . LEU A 1 215 ? 10.735 8.685 -13.721 1.00 96.38 215 LEU A CA 1
ATOM 1717 C C . LEU A 1 215 ? 10.745 9.815 -14.757 1.00 96.38 215 LEU A C 1
ATOM 1719 O O . LEU A 1 215 ? 11.143 9.591 -15.904 1.00 96.38 215 LEU A O 1
ATOM 1723 N N . ILE A 1 216 ? 10.364 11.036 -14.360 1.00 96.38 216 ILE A N 1
ATOM 1724 C CA . ILE A 1 216 ? 10.475 12.228 -15.212 1.00 96.38 216 ILE A CA 1
ATOM 1725 C C . ILE A 1 216 ? 11.949 12.533 -15.496 1.00 96.38 216 ILE A C 1
ATOM 1727 O O . ILE A 1 216 ? 12.306 12.807 -16.644 1.00 96.38 216 ILE A O 1
ATOM 1731 N N . ARG A 1 217 ? 12.831 12.445 -14.491 1.00 95.50 217 ARG A N 1
ATOM 1732 C CA . ARG A 1 217 ? 14.280 12.637 -14.679 1.00 95.50 217 ARG A CA 1
ATOM 1733 C C . ARG A 1 217 ? 14.877 11.586 -15.615 1.00 95.50 217 ARG A C 1
ATOM 1735 O O . ARG A 1 217 ? 15.623 11.954 -16.521 1.00 95.50 217 ARG A O 1
ATOM 1742 N N . ILE A 1 218 ? 14.492 10.317 -15.476 1.00 93.50 218 ILE A N 1
ATOM 1743 C CA . ILE A 1 218 ? 14.869 9.232 -16.394 1.00 93.50 218 ILE A CA 1
ATOM 1744 C C . ILE A 1 218 ? 14.375 9.545 -17.809 1.00 93.50 218 ILE A C 1
ATOM 1746 O O . ILE A 1 218 ? 15.146 9.475 -18.766 1.00 93.50 218 ILE A O 1
ATOM 1750 N N . TRP A 1 219 ? 13.120 9.968 -17.971 1.00 94.88 219 TRP A N 1
ATOM 1751 C CA . TRP A 1 219 ? 12.582 10.343 -19.279 1.00 94.88 219 TRP A CA 1
ATOM 1752 C C . TRP A 1 219 ? 13.348 11.518 -19.911 1.00 94.88 219 TRP A C 1
ATOM 1754 O O . TRP A 1 219 ? 13.618 11.520 -21.115 1.00 94.88 219 TRP A O 1
ATOM 1764 N N . GLN A 1 220 ? 13.735 12.523 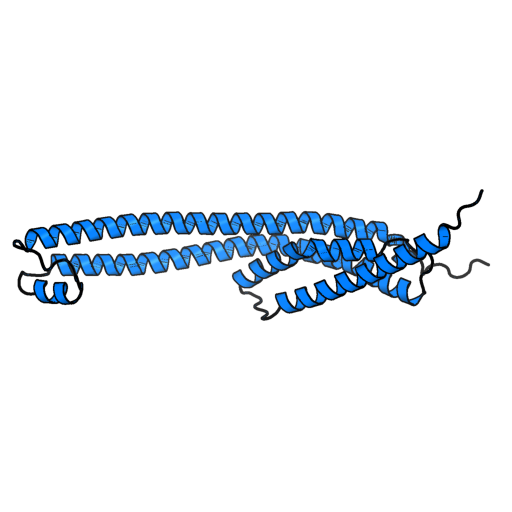-19.126 1.00 92.69 220 GLN A N 1
ATOM 1765 C CA . GLN A 1 220 ? 14.541 13.651 -19.602 1.00 92.69 220 GLN A CA 1
ATOM 1766 C C . GLN A 1 220 ? 15.961 13.223 -19.996 1.00 92.69 220 GLN A C 1
ATOM 1768 O O . GLN A 1 220 ? 16.433 13.611 -21.065 1.00 92.69 220 GLN A O 1
ATOM 1773 N N . ALA A 1 221 ? 16.621 12.400 -19.180 1.00 89.06 221 ALA A N 1
ATOM 1774 C CA . ALA A 1 221 ? 17.975 11.909 -19.440 1.00 89.06 221 ALA A CA 1
ATOM 1775 C C . ALA A 1 221 ? 18.029 11.001 -20.680 1.00 89.06 221 ALA A C 1
ATOM 1777 O O . ALA A 1 221 ? 18.965 11.051 -21.469 1.00 89.06 221 ALA A O 1
ATOM 1778 N N . THR A 1 222 ? 16.967 10.235 -20.930 1.00 90.19 222 THR A N 1
ATOM 1779 C CA . THR A 1 222 ? 16.869 9.284 -22.051 1.00 90.19 222 THR A CA 1
ATOM 1780 C C . THR A 1 222 ? 16.406 9.919 -23.365 1.00 90.19 222 THR A C 1
ATOM 1782 O O . THR A 1 222 ? 16.018 9.223 -24.305 1.00 90.19 222 THR A O 1
ATOM 1785 N N . ARG A 1 223 ? 16.463 11.256 -23.479 1.00 86.75 223 ARG A N 1
ATOM 1786 C CA . ARG A 1 223 ? 16.137 11.990 -24.719 1.00 86.75 223 ARG A CA 1
ATOM 1787 C C . ARG A 1 223 ? 16.936 11.501 -25.926 1.00 86.75 223 ARG A C 1
ATOM 1789 O O . ARG A 1 223 ? 16.393 11.480 -27.030 1.00 86.75 223 ARG A O 1
ATOM 1796 N N . TRP A 1 224 ? 18.184 11.081 -25.723 1.00 85.12 224 TRP A N 1
ATOM 1797 C CA . TRP A 1 224 ? 19.053 10.557 -26.779 1.00 85.12 224 TRP A CA 1
ATOM 1798 C C . TRP A 1 224 ? 18.446 9.319 -27.467 1.00 85.12 224 TRP A C 1
ATOM 1800 O O . TRP A 1 224 ? 18.437 9.249 -28.697 1.00 85.12 224 TRP A O 1
ATOM 1810 N N . ALA A 1 225 ? 17.819 8.414 -26.703 1.00 84.38 225 ALA A N 1
ATOM 1811 C CA . ALA A 1 225 ? 17.177 7.203 -27.224 1.00 84.38 225 ALA A CA 1
ATOM 1812 C C . ALA A 1 225 ? 15.950 7.522 -28.096 1.00 84.38 225 ALA A C 1
ATOM 1814 O O . ALA A 1 225 ? 15.572 6.744 -28.968 1.00 84.38 225 ALA A O 1
ATOM 1815 N N . ARG A 1 226 ? 15.335 8.697 -27.898 1.00 85.81 226 ARG A N 1
ATOM 1816 C CA . ARG A 1 226 ? 14.199 9.172 -28.703 1.00 85.81 226 ARG A CA 1
ATOM 1817 C C . ARG A 1 226 ? 14.632 9.948 -29.948 1.00 85.81 226 ARG A C 1
ATOM 1819 O O . ARG A 1 226 ? 13.900 9.950 -30.934 1.00 85.81 226 ARG A O 1
ATOM 1826 N N . LYS A 1 227 ? 15.798 10.607 -29.911 1.00 78.06 227 LYS A N 1
ATOM 1827 C CA . LYS A 1 227 ? 16.304 11.477 -30.991 1.00 78.06 227 LYS A CA 1
ATOM 1828 C C . LYS A 1 227 ? 17.078 10.726 -32.084 1.00 78.06 227 LYS A C 1
ATOM 1830 O O . LYS A 1 227 ? 17.162 11.229 -33.201 1.00 78.06 227 LYS A O 1
ATOM 1835 N N . SER A 1 228 ? 17.619 9.538 -31.801 1.00 58.84 228 SER A N 1
ATOM 1836 C CA . SER A 1 228 ? 18.547 8.838 -32.710 1.00 58.84 228 SER A CA 1
ATOM 1837 C C . SER A 1 228 ? 17.940 8.343 -34.035 1.00 58.84 228 SER A C 1
ATOM 1839 O O . SER A 1 228 ? 18.690 7.979 -34.934 1.00 58.84 228 SER A O 1
ATOM 1841 N N . MET A 1 229 ? 16.616 8.404 -34.222 1.00 51.94 229 MET A N 1
ATOM 1842 C CA . MET A 1 229 ? 15.973 8.133 -35.520 1.00 51.94 229 MET A CA 1
ATOM 1843 C C . MET A 1 229 ? 16.042 9.300 -36.524 1.00 51.94 229 MET A C 1
ATOM 1845 O O . MET A 1 229 ? 15.506 9.179 -37.622 1.00 51.94 229 MET A O 1
ATOM 1849 N N . ARG A 1 230 ? 16.689 10.427 -36.185 1.00 49.47 230 ARG A N 1
ATOM 1850 C CA . ARG A 1 230 ? 16.835 11.585 -37.087 1.00 49.47 230 ARG A CA 1
ATOM 1851 C C . ARG A 1 230 ? 18.284 11.841 -37.519 1.00 49.47 230 ARG A C 1
ATOM 1853 O O . ARG A 1 230 ? 18.759 12.966 -37.448 1.00 49.47 230 ARG A O 1
ATOM 1860 N N . ARG A 1 231 ? 18.976 10.800 -37.984 1.00 51.53 231 ARG A N 1
ATOM 1861 C CA . ARG A 1 231 ? 20.042 10.949 -38.988 1.00 51.53 231 ARG A CA 1
ATOM 1862 C C . ARG A 1 231 ? 19.601 10.201 -40.242 1.00 51.53 231 ARG A C 1
ATOM 1864 O O . ARG A 1 231 ? 19.849 9.008 -40.367 1.00 51.53 231 ARG A O 1
ATOM 1871 N N . LYS A 1 232 ? 18.864 10.908 -41.099 1.00 47.41 232 LYS A N 1
ATOM 1872 C CA . LYS A 1 232 ? 18.924 10.685 -42.540 1.00 47.41 232 LYS A CA 1
ATOM 1873 C C . LYS A 1 232 ? 19.940 11.696 -43.052 1.00 47.41 232 LYS A C 1
ATOM 1875 O O . LYS A 1 232 ? 19.707 12.888 -42.892 1.00 47.41 232 LYS A O 1
ATOM 1880 N N . ASP A 1 233 ? 21.069 11.171 -43.502 1.00 57.50 233 ASP A N 1
ATOM 1881 C CA . ASP A 1 233 ? 21.728 11.558 -44.746 1.00 57.50 233 ASP A CA 1
ATOM 1882 C C . ASP A 1 233 ? 21.796 13.074 -44.992 1.00 57.50 233 ASP A C 1
ATOM 1884 O O . ASP A 1 233 ? 20.957 13.651 -45.681 1.00 57.50 233 ASP A O 1
ATOM 1888 N N . GLU A 1 234 ? 22.819 13.710 -44.424 1.00 40.12 234 GLU A N 1
ATOM 1889 C CA . GLU A 1 234 ? 23.374 14.928 -45.011 1.00 40.12 234 GLU A CA 1
ATOM 1890 C C . GLU A 1 234 ? 24.636 14.510 -45.771 1.00 40.12 234 GLU A C 1
ATOM 1892 O O . GLU A 1 234 ? 25.468 13.769 -45.239 1.00 40.12 234 GLU A O 1
ATOM 1897 N N . TRP A 1 235 ? 24.627 14.892 -47.046 1.00 47.56 235 TRP A N 1
ATOM 1898 C CA . TRP A 1 235 ? 25.483 14.489 -48.158 1.00 47.56 235 TRP A CA 1
ATOM 1899 C C . TRP A 1 235 ? 26.945 14.893 -47.983 1.00 47.56 235 TRP A C 1
ATOM 1901 O O . TRP A 1 235 ? 27.185 16.011 -47.474 1.00 47.56 235 TRP A O 1
#

Secondary structure (DSSP, 8-state):
-----HHHHHHHHHHHHHHHHHHHHHHHHHHHHHHSS--TT-HHHHHHHHHHHHHHTHHHHHHHHHHHTTTTTT--HHHHHHHHHHHHHHHHHHHHHHHHHHHHHHHHHHHHHHHHHHHHHHHHHHHHHHHHHHHHHHH--TTTHHHHHTTS--TT--S----HHHHHHHHHHHHHHHHHHHHHHHHHHHHHHHHHHHHHHHHHHHHHHHHHHHHHHHHHHTHHHHHTT------

Foldseek 3Di:
DDDPCPVVVVVVLVVLLVVLVVLLVVVVVVLVVLCPPPDPPPLVSLLVSLLSNLVSLVRNLSSLVSNCPPHPPPDDPVSLVVLQVVLVVLLVLLVVLVVSLVSNVVSLVVVLVVQLVVLVVVLVVVLVVLVVVLVCLVPDDPVCVVVVVVVVPPVPPPPDPPDPVVVSVVSVVVSVVVNVVSVVCSVVSSVVVNVVSVVSSVSSNVSSVVSSVSSVVSSVVSVSSVCVVPDDDDD

Organism: NCBI:txid454136

pLDDT: mean 83.04, std 16.01, range [38.97, 97.44]

Sequence (235 aa):
MSFPSEGHEWRSIFLLRTLGYCLLLFVFFDLIYLLFPASFMNPIWEFQTIGGIVDRMALPLLGFVLVFLGEGNLRTKQEIFILKYLSWLSLVIAILLGLLIPLCLSNTYRINNLNNNQITAQATQRMSQIQQFEEQLGKATTSDFETLLGRINTQNSAEKIANPEELKNRLLAESTTAKRNLEQQVATTRQSKRLELIKSALKAIVGAIISIFLLIRIWQATRWARKSMRRKDEW